Protein AF-A0A835DKM2-F1 (afdb_monomer_lite)

Sequence (353 aa):
MERLLRKTSRGVVAQLHSIIPVSESPPSPDLQTVLADFKAVFEEPSGLPPPRTHDHRIPFVEGSLPTNVRTDHRSLKYLLEQRISTVTQQKWLSKLLGYDYEIIFRKGADNVAADALSRQFEESGTAMAISFPYTTWVDDATRRWVLDPDLCSIVDKLKENPHSVPHFTWERDILRYKGRLFSGKTVGIVGLGRIGSAIAKRAEAFGCPISYYSRSEKLDSKYKYYSNIIDLAANCHILVVACSLTEETRHIINREVINVLGPKGVVINIGRGQHIDEPELVSALVEGRLGGAGLDVFEHEPEVPEQLFGLDNVVLVPHVGSSTLEARKVMGDLVIGNLEAHFLNKPLLTPVV

InterPro domains:
  IPR006140 D-isomer specific 2-hydroxyacid dehydrogenase, NAD-binding domain [PF02826] (160-321)
  IPR029752 D-isomer specific 2-hydroxyacid dehydrogenase, NAD-binding domain conserved site 1 [PS00065] (187-214)
  IPR036291 NAD(P)-binding domain superfamily [SSF51735] (168-322)
  IPR050223 D-isomer specific 2-hydroxyacid dehydrogenase [PTHR10996] (178-348)

Secondary structure (DSSP, 8-state):
-TTTTTS------------S----PPPPHHHHHHHHHTHHHHSPP-SPPPP-------PPPTT---------HHHHTTTTTS---SHHHHHHHHHHTTS---------TT-HHHHHHS-----------------HHHHHHHHHHHT-HHHHHHHHHHHH-TTSSTTEEEETTEEEETTB--TT--EEEE--SHHHHHHHHHHHTTT--EEEE-SS--TT--SEEESSHHHHHHT-SEEEE-SPP-GGGTT-B-HHHHHHH-TT-EEEE-S-GGGB-HHHHHHHHHTTSS--EEES--TTTT---GGGTT-TTEEE--S-TT-SHHHHHHHHHHHHHHHHHHHTTPPPSS---

pLDDT: mean 72.17, std 22.93, range [26.91, 98.88]

Foldseek 3Di:
DVVVVVDPDDDDDDDDDDPDPDPPPDDDPVVVVVCVVCVVVVPDDPDDDDDDDDDDDDDDDPPDDPDPPPDDPVCVVCVVPDDDPDPVSVVVSVVVVPDDDDDDDDDDPVRVVVVVVPDDDPDDDDPPDPPDDDPVVVVVVVVCVVVVVVVVVVQVLCVVPQCRDPQWGADPNDIDGVNDDLQQFAEEEEDCDPVNVVVVVVSVVSVHQYEYEDCDDDPPDPHHYDPALLVSLLRGQEYEYDDEDDPVQFQSVELSSLLSNFLRHEYEYLYEQRSHPQVSVLVCQVVSRHNAYEDCYHNDPPDDPPSQVPGPRYHYHPNCPQVDPVSVVVVVVLVVQQVVCVVVVHDGPDDDD

Organism: Tetracentron sinense (NCBI:txid13715)

Structure (mmCIF, N/CA/C/O backbone):
data_AF-A0A835DKM2-F1
#
_entry.id   AF-A0A835DKM2-F1
#
loop_
_atom_site.group_PDB
_atom_site.id
_atom_site.type_symbol
_atom_site.label_atom_id
_atom_site.label_alt_id
_atom_site.label_comp_id
_atom_site.label_asym_id
_atom_site.label_entity_id
_atom_site.label_seq_id
_atom_site.pdbx_PDB_ins_code
_atom_site.Cartn_x
_atom_site.Cartn_y
_atom_site.Cartn_z
_atom_site.occupancy
_atom_site.B_iso_or_equiv
_atom_site.auth_seq_id
_atom_site.auth_comp_id
_atom_site.auth_asym_id
_atom_site.auth_atom_id
_atom_site.pdbx_PDB_model_num
ATOM 1 N N . MET A 1 1 ? 4.526 -22.555 -27.272 1.00 36.47 1 MET A N 1
ATOM 2 C CA . MET A 1 1 ? 5.629 -22.246 -26.335 1.00 36.47 1 MET A CA 1
ATOM 3 C C . MET A 1 1 ? 6.697 -23.348 -26.310 1.00 36.47 1 MET A C 1
ATOM 5 O O . MET A 1 1 ? 7.857 -23.048 -26.553 1.00 36.47 1 MET A O 1
ATOM 9 N N . GLU A 1 2 ? 6.328 -24.628 -26.168 1.00 32.09 2 GLU A N 1
ATOM 10 C CA . GLU A 1 2 ? 7.278 -25.767 -26.165 1.00 32.09 2 GLU A CA 1
ATOM 11 C C . GLU A 1 2 ? 8.128 -25.931 -27.442 1.00 32.09 2 GLU A C 1
ATOM 13 O O . GLU A 1 2 ? 9.243 -26.447 -27.394 1.00 32.09 2 GLU A O 1
ATOM 18 N N . ARG A 1 3 ? 7.643 -25.451 -28.595 1.00 31.45 3 ARG A N 1
ATOM 19 C CA . ARG A 1 3 ? 8.386 -25.472 -29.870 1.00 31.45 3 ARG A CA 1
ATOM 20 C C . ARG A 1 3 ? 9.546 -24.463 -29.932 1.00 31.45 3 ARG A C 1
ATOM 22 O O . ARG A 1 3 ? 10.493 -24.699 -30.676 1.00 31.45 3 ARG A O 1
ATOM 29 N N . LEU A 1 4 ? 9.485 -23.373 -29.158 1.00 38.38 4 LEU A N 1
ATOM 30 C CA . LEU A 1 4 ? 10.513 -22.318 -29.107 1.00 38.38 4 LEU A CA 1
ATOM 31 C C . LEU A 1 4 ? 11.679 -22.684 -28.174 1.00 38.38 4 LEU A C 1
ATOM 33 O O . LEU A 1 4 ? 12.807 -22.291 -28.437 1.00 38.38 4 LEU A O 1
ATOM 37 N N . LEU A 1 5 ? 11.435 -23.505 -27.148 1.00 43.00 5 LEU A N 1
ATOM 38 C CA . LEU A 1 5 ? 12.450 -23.928 -26.171 1.00 43.00 5 LEU A CA 1
ATOM 39 C C . LEU A 1 5 ? 13.472 -24.941 -26.726 1.00 43.00 5 LEU A C 1
ATOM 41 O O . LEU A 1 5 ? 14.505 -25.170 -26.107 1.00 43.00 5 LEU A O 1
ATOM 45 N N . ARG A 1 6 ? 13.210 -25.552 -27.892 1.00 41.25 6 ARG A N 1
ATOM 46 C CA . ARG A 1 6 ? 14.081 -26.584 -28.495 1.00 41.25 6 ARG A CA 1
ATOM 47 C C . ARG A 1 6 ? 15.151 -26.044 -29.445 1.00 41.25 6 ARG A C 1
ATOM 49 O O . ARG A 1 6 ? 15.993 -26.815 -29.895 1.00 41.25 6 ARG A O 1
ATOM 56 N N . LYS A 1 7 ? 15.125 -24.754 -29.782 1.00 36.34 7 LYS A N 1
ATOM 57 C CA . LYS A 1 7 ? 16.145 -24.121 -30.626 1.00 36.34 7 LYS A CA 1
ATOM 58 C C . LYS A 1 7 ? 16.850 -23.057 -29.798 1.00 36.34 7 LYS A C 1
ATOM 60 O O . LYS A 1 7 ? 16.194 -22.229 -29.183 1.00 36.34 7 LYS A O 1
ATOM 65 N N . THR A 1 8 ? 18.176 -23.091 -29.775 1.00 39.03 8 THR A N 1
ATOM 66 C CA . THR A 1 8 ? 19.077 -22.118 -29.135 1.00 39.03 8 THR A CA 1
ATOM 67 C C . THR A 1 8 ? 18.991 -20.742 -29.811 1.00 39.03 8 THR A C 1
ATOM 69 O O . THR A 1 8 ? 19.949 -20.234 -30.385 1.00 39.03 8 THR A O 1
ATOM 72 N N . SER A 1 9 ? 17.813 -20.127 -29.779 1.00 39.38 9 SER A N 1
ATOM 73 C CA . SER A 1 9 ? 17.513 -18.835 -30.383 1.00 39.38 9 SER A CA 1
ATOM 74 C C . SER A 1 9 ? 16.921 -17.928 -29.310 1.00 39.38 9 SER A C 1
ATOM 76 O O . SER A 1 9 ? 15.948 -18.286 -28.651 1.00 39.38 9 SER A O 1
ATOM 78 N N . ARG A 1 10 ? 17.517 -16.746 -29.122 1.00 38.16 10 ARG A N 1
ATOM 79 C CA . ARG A 1 10 ? 16.946 -15.692 -28.276 1.00 38.16 10 ARG A CA 1
ATOM 80 C C . ARG A 1 10 ? 15.709 -15.139 -28.983 1.00 38.16 10 ARG A C 1
ATOM 82 O O . ARG A 1 10 ? 15.834 -14.570 -30.062 1.00 38.16 10 ARG A O 1
ATOM 89 N N . GLY A 1 11 ? 14.537 -15.332 -28.390 1.00 36.97 11 GLY A N 1
ATOM 90 C CA . GLY A 1 11 ? 13.277 -14.748 -28.841 1.00 36.97 11 GLY A CA 1
ATOM 91 C C . GLY A 1 11 ? 12.643 -13.948 -27.710 1.00 36.97 11 GLY A C 1
ATOM 92 O O . GLY A 1 11 ? 12.696 -14.367 -26.555 1.00 36.97 11 GLY A O 1
ATOM 93 N N . VAL A 1 12 ? 12.057 -12.800 -28.043 1.00 36.91 12 VAL A N 1
ATOM 94 C CA . VAL A 1 12 ? 11.247 -12.008 -27.114 1.00 36.91 12 VAL A CA 1
ATOM 95 C C . VAL A 1 12 ? 9.793 -12.414 -27.318 1.00 36.91 12 VAL A C 1
ATOM 97 O O . VAL A 1 12 ? 9.262 -12.295 -28.420 1.00 36.91 12 VAL A O 1
ATOM 100 N N . VAL A 1 13 ? 9.163 -12.930 -26.265 1.00 32.03 13 VAL A N 1
ATOM 101 C CA . VAL A 1 13 ? 7.730 -13.238 -26.244 1.00 32.03 13 VAL A CA 1
ATOM 102 C C . VAL A 1 13 ? 7.042 -12.127 -25.464 1.00 32.03 13 VAL A C 1
ATOM 104 O O . VAL A 1 13 ? 7.308 -11.953 -24.278 1.00 32.03 13 VAL A O 1
ATOM 107 N N . ALA A 1 14 ? 6.171 -11.376 -26.129 1.00 32.44 14 ALA A N 1
ATOM 108 C CA . ALA A 1 14 ? 5.274 -10.427 -25.486 1.00 32.44 14 ALA A CA 1
ATOM 109 C C . ALA A 1 14 ? 3.865 -11.028 -25.488 1.00 32.44 14 ALA A C 1
ATOM 111 O O . ALA A 1 14 ? 3.312 -11.304 -26.551 1.00 32.44 14 ALA A O 1
ATOM 112 N N . GLN A 1 15 ? 3.298 -11.262 -24.305 1.00 29.16 15 GLN A N 1
ATOM 113 C CA . GLN A 1 15 ? 1.927 -11.742 -24.159 1.00 29.16 15 GLN A CA 1
ATOM 114 C C . GLN A 1 15 ? 1.062 -10.589 -23.647 1.00 29.16 15 GLN A C 1
ATOM 116 O O . GLN A 1 15 ? 1.111 -10.222 -22.474 1.00 29.16 15 GLN A O 1
ATOM 121 N N . LEU A 1 16 ? 0.308 -9.979 -24.558 1.00 31.69 16 LEU A N 1
ATOM 122 C CA . LEU A 1 16 ? -0.619 -8.894 -24.256 1.00 31.69 16 LEU A CA 1
ATOM 123 C C . LEU A 1 16 ? -1.937 -9.492 -23.762 1.00 31.69 16 LEU A C 1
ATOM 125 O O . LEU A 1 16 ? -2.617 -10.188 -24.511 1.00 31.69 16 LEU A O 1
ATOM 129 N N . HIS A 1 17 ? -2.302 -9.202 -22.515 1.00 26.91 17 HIS A N 1
ATOM 130 C CA . HIS A 1 17 ? -3.641 -9.471 -22.002 1.00 26.91 17 HIS A CA 1
ATOM 131 C C . HIS A 1 17 ? -4.361 -8.138 -21.816 1.00 26.91 17 HIS A C 1
ATOM 133 O O . HIS A 1 17 ? -3.901 -7.268 -21.076 1.00 26.91 17 HIS A O 1
ATOM 139 N N . SER A 1 18 ? -5.487 -7.991 -22.505 1.00 31.95 18 SER A N 1
ATOM 140 C CA . SER A 1 18 ? -6.451 -6.915 -22.304 1.00 31.95 18 SER A CA 1
ATOM 141 C C . SER A 1 18 ? -7.725 -7.543 -21.753 1.00 31.95 18 SER A C 1
ATOM 143 O O . SER A 1 18 ? -8.298 -8.421 -22.394 1.00 31.95 18 SER A O 1
ATOM 145 N N . ILE A 1 19 ? -8.157 -7.110 -20.569 1.00 32.09 19 ILE A N 1
ATOM 146 C CA . ILE A 1 19 ? -9.478 -7.433 -20.017 1.00 32.09 19 ILE A CA 1
ATOM 147 C C . ILE A 1 19 ? -10.381 -6.229 -20.293 1.00 32.09 19 ILE A C 1
ATOM 149 O O . ILE A 1 19 ? -10.723 -5.484 -19.384 1.00 32.09 19 ILE A O 1
ATOM 153 N N . ILE A 1 20 ? -10.695 -5.971 -21.563 1.00 37.34 20 ILE A N 1
ATOM 154 C CA . ILE A 1 20 ? -11.726 -5.003 -21.965 1.00 37.34 20 ILE A CA 1
ATOM 155 C C . ILE A 1 20 ? -12.413 -5.555 -23.226 1.00 37.34 20 ILE A C 1
ATOM 157 O O . ILE A 1 20 ? -11.712 -6.077 -24.100 1.00 37.34 20 ILE A O 1
ATOM 161 N N . PRO A 1 21 ? -13.753 -5.453 -23.352 1.00 36.00 21 PRO A N 1
ATOM 162 C CA . PRO A 1 21 ? -14.442 -5.737 -24.604 1.00 36.00 21 PRO A CA 1
ATOM 163 C C . PRO A 1 21 ? -13.839 -4.873 -25.704 1.00 36.00 21 PRO A C 1
ATOM 165 O O . PRO A 1 21 ? -13.618 -3.678 -25.508 1.00 36.00 21 PRO A O 1
ATOM 168 N N . VAL A 1 22 ? -13.557 -5.479 -26.851 1.00 35.72 22 VAL A N 1
ATOM 169 C CA . VAL A 1 22 ? -13.001 -4.782 -28.006 1.00 35.72 22 VAL A CA 1
ATOM 170 C C . VAL A 1 22 ? -13.994 -3.699 -28.433 1.00 35.72 22 VAL A C 1
ATOM 172 O O . VAL A 1 22 ? -14.975 -3.960 -29.119 1.00 35.72 22 VAL A O 1
ATOM 175 N N . SER A 1 23 ? -13.751 -2.460 -28.010 1.00 42.56 23 SER A N 1
ATOM 176 C CA . SER A 1 23 ? -14.164 -1.301 -28.786 1.00 42.56 23 SER A CA 1
ATOM 177 C C . SER A 1 23 ? -13.325 -1.375 -30.053 1.00 42.56 23 SER A C 1
ATOM 179 O O . SER A 1 23 ? -12.157 -0.986 -30.038 1.00 42.56 23 SER A O 1
ATOM 181 N N . GLU A 1 24 ? -13.890 -1.951 -31.114 1.00 45.09 24 GLU A N 1
ATOM 182 C CA . GLU A 1 24 ? -13.299 -2.002 -32.450 1.00 45.09 24 GLU A CA 1
ATOM 183 C C . GLU A 1 24 ? -13.224 -0.582 -33.022 1.00 45.09 24 GLU A C 1
ATOM 185 O O . GLU A 1 24 ? -13.951 -0.197 -33.932 1.00 45.09 24 GLU A O 1
ATOM 190 N N . SER A 1 25 ? -12.341 0.245 -32.473 1.00 50.09 25 SER A N 1
ATOM 191 C CA . SER A 1 25 ? -11.797 1.349 -33.244 1.00 50.09 25 SER A CA 1
ATOM 192 C C . SER A 1 25 ? -10.818 0.722 -34.234 1.00 50.09 25 SER A C 1
ATOM 194 O O . SER A 1 25 ? -9.857 0.082 -33.788 1.00 50.09 25 SER A O 1
ATOM 196 N N . PRO A 1 26 ? -11.057 0.847 -35.550 1.00 52.88 26 PRO A N 1
ATOM 197 C CA . PRO A 1 26 ? -10.141 0.321 -36.542 1.00 52.88 26 PRO A CA 1
ATOM 198 C C . PRO A 1 26 ? -8.736 0.895 -36.312 1.00 52.88 26 PRO A C 1
ATOM 200 O O . PRO A 1 26 ? -8.609 2.041 -35.865 1.00 52.88 26 PRO A O 1
ATOM 203 N N . PRO A 1 27 ? -7.676 0.119 -36.608 1.00 56.78 27 PRO A N 1
ATOM 204 C CA . PRO A 1 27 ? -6.316 0.638 -36.586 1.00 56.78 27 PRO A CA 1
ATOM 205 C C . PRO A 1 27 ? -6.227 1.908 -37.440 1.00 56.78 27 PRO A C 1
ATOM 207 O O . PRO A 1 27 ? -7.000 2.071 -38.388 1.00 56.78 27 PRO A O 1
ATOM 210 N N . SER A 1 28 ? -5.314 2.818 -37.086 1.00 57.22 28 SER A N 1
ATOM 211 C CA . SER A 1 28 ? -5.164 4.088 -37.803 1.00 57.22 28 SER A CA 1
ATOM 212 C C . SER A 1 28 ? -5.036 3.851 -39.319 1.00 57.22 28 SER A C 1
ATOM 214 O O . SER A 1 28 ? -4.510 2.810 -39.723 1.00 57.22 28 SER A O 1
ATOM 216 N N . PRO A 1 29 ? -5.487 4.788 -40.175 1.00 59.22 29 PRO A N 1
ATOM 217 C CA . PRO A 1 29 ? -5.421 4.627 -41.632 1.00 59.22 29 PRO A CA 1
ATOM 218 C C . PRO A 1 29 ? -4.016 4.262 -42.140 1.00 59.22 29 PRO A C 1
ATOM 220 O O . PRO A 1 29 ? -3.873 3.459 -43.061 1.00 59.22 29 PRO A O 1
ATOM 223 N N . ASP A 1 30 ? -2.978 4.774 -41.477 1.00 54.22 30 ASP A N 1
ATOM 224 C CA . ASP A 1 30 ? -1.578 4.468 -41.781 1.00 54.22 30 ASP A CA 1
ATOM 225 C C . ASP A 1 30 ? -1.228 3.008 -41.456 1.00 54.22 30 ASP A C 1
ATOM 227 O O . ASP A 1 30 ? -0.581 2.327 -42.250 1.00 54.22 30 ASP A O 1
ATOM 231 N N . LEU A 1 31 ? -1.716 2.485 -40.325 1.00 49.09 31 LEU A N 1
ATOM 232 C CA . LEU A 1 31 ? -1.508 1.091 -39.939 1.00 49.09 31 LEU A CA 1
ATOM 233 C C . LEU A 1 31 ? -2.343 0.136 -40.806 1.00 49.09 31 LEU A C 1
ATOM 235 O O . LEU A 1 31 ? -1.866 -0.942 -41.143 1.00 49.09 31 LEU A O 1
ATOM 239 N N . GLN A 1 32 ? -3.547 0.531 -41.234 1.00 61.47 32 GLN A N 1
ATOM 240 C CA . GLN A 1 32 ? -4.324 -0.242 -42.211 1.00 61.47 32 GLN A CA 1
ATOM 241 C C . GLN A 1 32 ? -3.637 -0.322 -43.571 1.00 61.47 32 GLN A C 1
ATOM 243 O O . GLN A 1 32 ? -3.627 -1.390 -44.178 1.00 61.47 32 GLN A O 1
ATOM 248 N N . THR A 1 33 ? -3.034 0.777 -44.023 1.00 68.44 33 THR A N 1
ATOM 249 C CA . THR A 1 33 ? -2.289 0.818 -45.287 1.00 68.44 33 THR A CA 1
ATOM 250 C C . THR A 1 33 ? -1.083 -0.117 -45.220 1.00 68.44 33 THR A C 1
ATOM 252 O O . THR A 1 33 ? -0.912 -0.962 -46.090 1.00 68.44 33 THR A O 1
ATOM 255 N N . VAL A 1 34 ? -0.322 -0.084 -44.121 1.00 58.91 34 VAL A N 1
ATOM 256 C CA . VAL A 1 34 ? 0.810 -1.002 -43.905 1.00 58.91 34 VAL A CA 1
ATOM 257 C C . VAL A 1 34 ? 0.353 -2.466 -43.805 1.00 58.91 34 VAL A C 1
ATOM 259 O O . VAL A 1 34 ? 0.977 -3.349 -44.389 1.00 58.91 34 VAL A O 1
ATOM 262 N N . LEU A 1 35 ? -0.749 -2.760 -43.111 1.00 61.94 35 LEU A N 1
ATOM 263 C CA . LEU A 1 35 ? -1.277 -4.128 -43.018 1.00 61.94 35 LEU A CA 1
ATOM 264 C C . LEU A 1 35 ? -1.801 -4.650 -44.367 1.00 61.94 35 LEU A C 1
ATOM 266 O O . LEU A 1 35 ? -1.683 -5.844 -44.641 1.00 61.94 35 LEU A O 1
ATOM 270 N N . ALA A 1 36 ? -2.346 -3.774 -45.214 1.00 73.50 36 ALA A N 1
ATOM 271 C CA . ALA A 1 36 ? -2.781 -4.114 -46.566 1.00 73.50 36 ALA A CA 1
ATOM 272 C C . ALA A 1 36 ? -1.592 -4.316 -47.520 1.00 73.50 36 ALA A C 1
ATOM 274 O O . ALA A 1 36 ? -1.546 -5.317 -48.237 1.00 73.50 36 ALA A O 1
ATOM 275 N N . ASP A 1 37 ? -0.603 -3.423 -47.481 1.00 68.50 37 ASP A N 1
ATOM 276 C CA . ASP A 1 37 ? 0.578 -3.463 -48.351 1.00 68.50 37 ASP A CA 1
ATOM 277 C C . ASP A 1 37 ? 1.480 -4.670 -48.055 1.00 68.50 37 ASP A C 1
ATOM 279 O O . ASP A 1 37 ? 2.121 -5.218 -48.953 1.00 68.50 37 ASP A O 1
ATOM 283 N N . PHE A 1 38 ? 1.490 -5.135 -46.802 1.00 56.94 38 PHE A N 1
ATOM 284 C CA . PHE A 1 38 ? 2.255 -6.301 -46.360 1.00 56.94 38 PHE A CA 1
ATOM 285 C C . PHE A 1 38 ? 1.370 -7.500 -46.007 1.00 56.94 38 PHE A C 1
ATOM 287 O O . PHE A 1 38 ? 1.811 -8.397 -45.292 1.00 56.94 38 PHE A O 1
ATOM 294 N N . LYS A 1 39 ? 0.141 -7.569 -46.538 1.00 66.88 39 LYS A N 1
ATOM 295 C CA . LYS A 1 39 ? -0.823 -8.643 -46.239 1.00 66.88 39 LYS A CA 1
ATOM 296 C C . LYS A 1 39 ? -0.219 -10.043 -46.396 1.00 66.88 39 LYS A C 1
ATOM 298 O O . LYS A 1 39 ? -0.378 -10.879 -45.516 1.00 66.88 39 LYS A O 1
ATOM 303 N N . ALA A 1 40 ? 0.575 -10.261 -47.446 1.00 54.31 40 ALA A N 1
ATOM 304 C CA . ALA A 1 40 ? 1.255 -11.532 -47.718 1.00 54.31 40 ALA A CA 1
ATOM 305 C C . ALA A 1 40 ? 2.320 -11.935 -46.670 1.00 54.31 40 ALA A C 1
ATOM 307 O O . ALA A 1 40 ? 2.722 -13.092 -46.621 1.00 54.31 40 ALA A O 1
ATOM 308 N N . VAL A 1 41 ? 2.803 -10.995 -45.848 1.00 52.38 41 VAL A N 1
ATOM 309 C CA . VAL A 1 41 ? 3.737 -11.252 -44.732 1.00 52.38 41 VAL A CA 1
ATOM 310 C C . VAL A 1 41 ? 2.994 -11.778 -43.502 1.00 52.38 41 VAL A C 1
ATOM 312 O O . VAL A 1 41 ? 3.562 -12.529 -42.711 1.00 52.38 41 VAL A O 1
ATOM 315 N N . PHE A 1 42 ? 1.734 -11.368 -43.342 1.00 52.31 42 PHE A N 1
ATOM 316 C CA . PHE A 1 42 ? 0.879 -11.721 -42.209 1.00 52.31 42 PHE A CA 1
ATOM 317 C C . PHE A 1 42 ? -0.094 -12.866 -42.526 1.00 52.31 42 PHE A C 1
ATOM 319 O O . PHE A 1 42 ? -0.667 -13.449 -41.609 1.00 52.31 42 PHE A O 1
ATOM 326 N N . GLU A 1 43 ? -0.278 -13.197 -43.806 1.00 61.50 43 GLU A N 1
ATOM 327 C CA . GLU A 1 43 ? -0.923 -14.433 -44.245 1.00 61.50 43 GLU A CA 1
ATOM 328 C C . GLU A 1 43 ? -0.055 -15.645 -43.879 1.00 61.50 43 GLU A C 1
ATOM 330 O O . GLU A 1 43 ? 1.176 -15.590 -43.933 1.00 61.50 43 GLU A O 1
ATOM 335 N N . GLU A 1 44 ? -0.688 -16.757 -43.493 1.00 44.94 44 GLU A N 1
ATOM 336 C CA . GLU A 1 44 ? 0.050 -17.985 -43.197 1.00 44.94 44 GLU A CA 1
ATOM 337 C C . GLU A 1 44 ? 0.812 -18.458 -44.450 1.00 44.94 44 GLU A C 1
ATOM 339 O O . GLU A 1 44 ? 0.191 -18.731 -45.483 1.00 44.94 44 GLU A O 1
ATOM 344 N N . PRO A 1 45 ? 2.153 -18.573 -44.393 1.00 55.53 45 PRO A N 1
ATOM 345 C CA . PRO A 1 45 ? 2.943 -18.928 -45.561 1.00 55.53 45 PRO A CA 1
ATOM 346 C C . PRO A 1 45 ? 2.655 -20.373 -45.975 1.00 55.53 45 PRO A C 1
ATOM 348 O O . PRO A 1 45 ? 2.970 -21.321 -45.255 1.00 55.53 45 PRO A O 1
ATOM 351 N N . SER A 1 46 ? 2.099 -20.552 -47.173 1.00 59.69 46 SER A N 1
ATOM 352 C CA . SER A 1 46 ? 1.729 -21.863 -47.717 1.00 59.69 46 SER A CA 1
ATOM 353 C C . SER A 1 46 ? 2.856 -22.559 -48.504 1.00 59.69 46 SER A C 1
ATOM 355 O O . SER A 1 46 ? 2.612 -23.588 -49.133 1.00 59.69 46 SER A O 1
ATOM 357 N N . GLY A 1 47 ? 4.091 -22.030 -48.497 1.00 58.94 47 GLY A N 1
ATOM 358 C CA . GLY A 1 47 ? 5.223 -22.590 -49.251 1.00 58.94 47 GLY A CA 1
ATOM 359 C C . GLY A 1 47 ? 6.592 -21.960 -48.949 1.00 58.94 47 GLY A C 1
ATOM 360 O O . GLY A 1 47 ? 6.703 -21.016 -48.170 1.00 58.94 47 GLY A O 1
ATOM 361 N N . LEU A 1 48 ? 7.656 -22.506 -49.556 1.00 37.91 48 LEU A N 1
ATOM 362 C CA . LEU A 1 48 ? 9.043 -22.038 -49.383 1.00 37.91 48 LEU A CA 1
ATOM 363 C C . LEU A 1 48 ? 9.377 -20.827 -50.289 1.00 37.91 48 LEU A C 1
ATOM 365 O O . LEU A 1 48 ? 8.848 -20.742 -51.398 1.00 37.91 48 LEU A O 1
ATOM 369 N N . PRO A 1 49 ? 10.277 -19.912 -49.861 1.00 45.22 49 PRO A N 1
ATOM 370 C CA . PRO A 1 49 ? 10.631 -18.711 -50.623 1.00 45.22 49 PRO A CA 1
ATOM 371 C C . PRO A 1 49 ? 11.433 -19.026 -51.904 1.00 45.22 49 PRO A C 1
ATOM 373 O O . PRO A 1 49 ? 12.283 -19.922 -51.887 1.00 45.22 49 PRO A O 1
ATOM 376 N N . PRO A 1 50 ? 11.217 -18.288 -53.014 1.00 48.19 50 PRO A N 1
ATOM 377 C CA . PRO A 1 50 ? 11.851 -18.596 -54.293 1.00 48.19 50 PRO A CA 1
ATOM 378 C C . PRO A 1 50 ? 13.299 -18.069 -54.392 1.00 48.19 50 PRO A C 1
ATOM 380 O O . PRO A 1 50 ? 13.584 -16.951 -53.948 1.00 48.19 50 PRO A O 1
ATOM 383 N N . PRO A 1 51 ? 14.222 -18.823 -55.022 1.00 40.41 51 PRO A N 1
ATOM 384 C CA . PRO A 1 51 ? 15.594 -18.378 -55.259 1.00 40.41 51 PRO A CA 1
ATOM 385 C C . PRO A 1 51 ? 15.692 -17.418 -56.460 1.00 40.41 51 PRO A C 1
ATOM 387 O O . PRO A 1 51 ? 14.937 -17.536 -57.425 1.00 40.41 51 PRO A O 1
ATOM 390 N N . ARG A 1 52 ? 16.650 -16.477 -56.425 1.00 53.88 52 ARG A N 1
ATOM 391 C CA . ARG A 1 52 ? 16.916 -15.499 -57.505 1.00 53.88 52 ARG A CA 1
ATOM 392 C C . ARG A 1 52 ? 18.281 -15.740 -58.152 1.00 53.88 52 ARG A C 1
ATOM 394 O O . ARG A 1 52 ? 19.199 -16.192 -57.475 1.00 53.88 52 ARG A O 1
ATOM 401 N N . THR A 1 53 ? 18.410 -15.424 -59.445 1.00 38.81 53 THR A N 1
ATOM 402 C CA . THR A 1 53 ? 19.552 -15.860 -60.271 1.00 38.81 53 THR A CA 1
ATOM 403 C C . THR A 1 53 ? 20.482 -14.770 -60.828 1.00 38.81 53 THR A C 1
ATOM 405 O O . THR A 1 53 ? 21.578 -15.146 -61.220 1.00 38.81 53 THR A O 1
ATOM 408 N N . HIS A 1 54 ? 20.159 -13.463 -60.854 1.00 41.69 54 HIS A N 1
ATOM 409 C CA . HIS A 1 54 ? 21.084 -12.421 -61.374 1.00 41.69 54 HIS A CA 1
ATOM 410 C C . HIS A 1 54 ? 20.845 -11.013 -60.788 1.00 41.69 54 HIS A C 1
ATOM 412 O O . HIS A 1 54 ? 19.709 -10.682 -60.450 1.00 41.69 54 HIS A O 1
ATOM 418 N N . ASP A 1 55 ? 21.894 -10.175 -60.785 1.00 43.81 55 ASP A N 1
ATOM 419 C CA . ASP A 1 55 ? 21.865 -8.732 -60.463 1.00 43.81 55 ASP A CA 1
ATOM 420 C C . ASP A 1 55 ? 21.857 -7.852 -61.732 1.00 43.81 55 ASP A C 1
ATOM 422 O O . ASP A 1 55 ? 22.475 -8.193 -62.743 1.00 43.81 55 ASP A O 1
ATOM 426 N N . HIS A 1 56 ? 21.188 -6.693 -61.689 1.00 35.72 56 HIS A N 1
ATOM 427 C CA . HIS A 1 56 ? 20.979 -5.813 -62.854 1.00 35.72 56 HIS A CA 1
ATOM 428 C C . HIS A 1 56 ? 21.871 -4.553 -62.841 1.00 35.72 56 HIS A C 1
ATOM 430 O O . HIS A 1 56 ? 22.140 -3.978 -61.787 1.00 35.72 56 HIS A O 1
ATOM 436 N N . ARG A 1 57 ? 22.249 -4.056 -64.033 1.00 34.81 57 ARG A N 1
ATOM 437 C CA . ARG A 1 57 ? 22.800 -2.702 -64.275 1.00 34.81 57 ARG A CA 1
ATOM 438 C C . ARG A 1 57 ? 22.158 -2.072 -65.518 1.00 34.81 57 ARG A C 1
ATOM 440 O O . ARG A 1 57 ? 21.863 -2.787 -66.469 1.00 34.81 57 ARG A O 1
ATOM 447 N N . ILE A 1 58 ? 21.987 -0.746 -65.520 1.00 38.47 58 ILE A N 1
ATOM 448 C CA . ILE A 1 58 ? 21.326 0.022 -66.595 1.00 38.47 58 ILE A CA 1
ATOM 449 C C . ILE A 1 58 ? 22.319 1.037 -67.201 1.00 38.47 58 ILE A C 1
ATOM 451 O O . ILE A 1 58 ? 22.890 1.821 -66.440 1.00 38.47 58 ILE A O 1
ATOM 455 N N . PRO A 1 59 ? 22.538 1.059 -68.531 1.00 42.78 59 PRO A N 1
ATOM 456 C CA . PRO A 1 59 ? 23.319 2.096 -69.207 1.00 42.78 59 PRO A CA 1
ATOM 457 C C . PRO A 1 59 ? 22.423 3.252 -69.694 1.00 42.78 59 PRO A C 1
ATOM 459 O O . PRO A 1 59 ? 21.268 3.037 -70.056 1.00 42.78 59 PRO A O 1
ATOM 462 N N . PHE A 1 60 ? 22.953 4.479 -69.727 1.00 39.50 60 PHE A N 1
ATOM 463 C CA . PHE A 1 60 ? 22.216 5.680 -70.157 1.00 39.50 60 PHE A CA 1
ATOM 464 C C . PHE A 1 60 ? 22.467 6.042 -71.631 1.00 39.50 60 PHE A C 1
ATOM 466 O O . PHE A 1 60 ? 23.548 5.786 -72.158 1.00 39.50 60 PHE A O 1
ATOM 473 N N . VAL A 1 61 ? 21.467 6.665 -72.272 1.00 41.19 61 VAL A N 1
ATOM 474 C CA . VAL A 1 61 ? 21.468 7.060 -73.697 1.00 41.19 61 VAL A CA 1
ATOM 475 C C . VAL A 1 61 ? 21.815 8.545 -73.866 1.00 41.19 61 VAL A C 1
ATOM 477 O O . VAL A 1 61 ? 21.472 9.386 -73.031 1.00 41.19 61 VAL A O 1
ATOM 480 N N . GLU A 1 62 ? 22.505 8.871 -74.955 1.00 39.31 62 GLU A N 1
ATOM 481 C CA . GLU A 1 62 ? 23.007 10.210 -75.266 1.00 39.31 62 GLU A CA 1
ATOM 482 C C . GLU A 1 62 ? 21.863 11.206 -75.553 1.00 39.31 62 GLU A C 1
ATOM 484 O O . GLU A 1 62 ? 20.945 10.911 -76.314 1.00 39.31 62 GLU A O 1
ATOM 489 N N . GLY A 1 63 ? 21.894 12.371 -74.892 1.00 45.34 63 GLY A N 1
ATOM 490 C CA . GLY A 1 63 ? 20.818 13.380 -74.917 1.00 45.34 63 GLY A CA 1
ATOM 491 C C . GLY A 1 63 ? 19.882 13.375 -73.697 1.00 45.34 63 GLY A C 1
ATOM 492 O O . GLY A 1 63 ? 18.991 14.217 -73.605 1.00 45.34 63 GLY A O 1
ATOM 493 N N . SER A 1 64 ? 20.092 12.471 -72.735 1.00 44.19 64 SER A N 1
ATOM 494 C CA . SER A 1 64 ? 19.378 12.490 -71.450 1.00 44.19 64 SER A CA 1
ATOM 495 C C . SER A 1 64 ? 19.654 13.791 -70.678 1.00 44.19 64 SER A C 1
ATOM 497 O O . SER A 1 64 ? 20.814 14.170 -70.505 1.00 44.19 64 SER A O 1
ATOM 499 N N . LEU A 1 65 ? 18.598 14.451 -70.179 1.00 40.84 65 LEU A N 1
ATOM 500 C CA . LEU A 1 65 ? 18.699 15.580 -69.239 1.00 40.84 65 LEU A CA 1
ATOM 501 C C . LEU A 1 65 ? 19.587 15.203 -68.041 1.00 40.84 65 LEU A C 1
ATOM 503 O O . LEU A 1 65 ? 19.604 14.025 -67.671 1.00 40.84 65 LEU A O 1
ATOM 507 N N . PRO A 1 66 ? 20.305 16.163 -67.418 1.00 45.25 66 PRO A N 1
ATOM 508 C CA . PRO A 1 66 ? 21.239 15.857 -66.346 1.00 45.25 66 PRO A CA 1
ATOM 509 C C . PRO A 1 66 ? 20.496 15.127 -65.232 1.00 45.25 66 PRO A C 1
ATOM 511 O O . PRO A 1 66 ? 19.668 15.695 -64.518 1.00 45.25 66 PRO A O 1
ATOM 514 N N . THR A 1 67 ? 20.776 13.831 -65.117 1.00 40.53 67 THR A N 1
ATOM 515 C CA . THR A 1 67 ? 20.330 13.012 -64.000 1.00 40.53 67 THR A CA 1
ATOM 516 C C . THR A 1 67 ? 20.764 13.714 -62.733 1.00 40.53 67 THR A C 1
ATOM 518 O O . THR A 1 67 ? 21.931 14.080 -62.611 1.00 40.53 67 THR A O 1
ATOM 521 N N . ASN A 1 68 ? 19.821 13.901 -61.815 1.00 42.19 68 ASN A N 1
ATOM 522 C CA . ASN A 1 68 ? 20.057 14.436 -60.486 1.00 42.19 68 ASN A CA 1
ATOM 523 C C . ASN A 1 68 ? 21.245 13.676 -59.869 1.00 42.19 68 ASN A C 1
ATOM 525 O O . ASN A 1 68 ? 21.102 12.513 -59.482 1.00 42.19 68 ASN A O 1
ATOM 529 N N . VAL A 1 69 ? 22.441 14.277 -59.886 1.00 42.81 69 VAL A N 1
ATOM 530 C CA . VAL A 1 69 ? 23.662 13.596 -59.451 1.00 42.81 69 VAL A CA 1
ATOM 531 C C . VAL A 1 69 ? 23.616 13.574 -57.934 1.00 42.81 69 VAL A C 1
ATOM 533 O O . VAL A 1 69 ? 24.028 14.513 -57.258 1.00 42.81 69 VAL A O 1
ATOM 536 N N . ARG A 1 70 ? 23.067 12.487 -57.393 1.00 40.78 70 ARG A N 1
ATOM 537 C CA . ARG A 1 70 ? 23.128 12.175 -55.969 1.00 40.78 70 ARG A CA 1
ATOM 538 C C . ARG A 1 70 ? 24.547 11.727 -55.647 1.00 40.78 70 ARG A C 1
ATOM 540 O O . ARG A 1 70 ? 24.869 10.545 -55.681 1.00 40.78 70 ARG A O 1
ATOM 547 N N . THR A 1 71 ? 25.406 12.702 -55.408 1.00 43.22 71 THR A N 1
ATOM 548 C CA . THR A 1 71 ? 26.697 12.498 -54.751 1.00 43.22 71 THR A CA 1
ATOM 549 C C . THR A 1 71 ? 26.468 12.471 -53.240 1.00 43.22 71 THR A C 1
ATOM 551 O O . THR A 1 71 ? 25.530 13.093 -52.732 1.00 43.22 71 THR A O 1
ATOM 554 N N . ASP A 1 72 ? 27.263 11.681 -52.522 1.00 45.56 72 ASP A N 1
ATOM 555 C CA . ASP A 1 72 ? 27.111 11.560 -51.082 1.00 45.56 72 ASP A CA 1
ATOM 556 C C . ASP A 1 72 ? 27.483 12.875 -50.376 1.00 45.56 72 ASP A C 1
ATOM 558 O O . ASP A 1 72 ? 28.346 13.654 -50.791 1.00 45.56 72 ASP A O 1
ATOM 562 N N . HIS A 1 73 ? 26.812 13.127 -49.256 1.00 46.06 73 HIS A N 1
ATOM 563 C CA . HIS A 1 73 ? 26.973 14.345 -48.458 1.00 46.06 73 HIS A CA 1
ATOM 564 C C . HIS A 1 73 ? 28.424 14.549 -47.966 1.00 46.06 73 HIS A C 1
ATOM 566 O O . HIS A 1 73 ? 28.812 15.645 -47.556 1.00 46.06 73 HIS A O 1
ATOM 572 N N . ARG A 1 74 ? 29.236 13.483 -48.001 1.00 43.28 74 ARG A N 1
ATOM 573 C CA . ARG A 1 74 ? 30.637 13.462 -47.580 1.00 43.28 74 ARG A CA 1
ATOM 574 C C . ARG A 1 74 ? 31.585 13.976 -48.668 1.00 43.28 74 ARG A C 1
ATOM 576 O O . ARG A 1 74 ? 32.569 14.623 -48.320 1.00 43.28 74 ARG A O 1
ATOM 583 N N . SER A 1 75 ? 31.289 13.747 -49.949 1.00 48.50 75 SER A N 1
ATOM 584 C CA . SER A 1 75 ? 32.133 14.206 -51.062 1.00 48.50 75 SER A CA 1
ATOM 585 C C . SER A 1 75 ? 31.947 15.690 -51.379 1.00 48.50 75 SER A C 1
ATOM 587 O O . SER A 1 75 ? 32.915 16.371 -51.703 1.00 48.50 75 SER A O 1
ATOM 589 N N . LEU A 1 76 ? 30.727 16.218 -51.233 1.00 53.34 76 LEU A N 1
ATOM 590 C CA . LEU A 1 76 ? 30.428 17.629 -51.516 1.00 53.34 76 LEU A CA 1
ATOM 591 C C . LEU A 1 76 ? 30.889 18.589 -50.412 1.00 53.34 76 LEU A C 1
ATOM 593 O O . LEU A 1 76 ? 31.384 19.671 -50.718 1.00 53.34 76 LEU A O 1
ATOM 597 N N . LYS A 1 77 ? 30.783 18.188 -49.135 1.00 49.88 77 LYS A N 1
ATOM 598 C CA . LYS A 1 77 ? 31.148 19.037 -47.984 1.00 49.88 77 LYS A CA 1
ATOM 599 C C . LYS A 1 77 ? 32.620 19.474 -47.991 1.00 49.88 77 LYS A C 1
ATOM 601 O O . LYS A 1 77 ? 32.940 20.514 -47.433 1.00 49.88 77 LYS A O 1
ATOM 606 N N . TYR A 1 78 ? 33.491 18.698 -48.634 1.00 54.53 78 TYR A N 1
ATOM 607 C CA . TYR A 1 78 ? 34.933 18.949 -48.689 1.00 54.53 78 TYR A CA 1
ATOM 608 C C . TYR A 1 78 ? 35.448 19.091 -50.126 1.00 54.53 78 TYR A C 1
ATOM 610 O O . TYR A 1 78 ? 36.642 18.946 -50.358 1.00 54.53 78 TYR A O 1
ATOM 618 N N . LEU A 1 79 ? 34.571 19.355 -51.103 1.00 61.66 79 LEU A N 1
ATOM 619 C CA . LEU A 1 79 ? 34.905 19.330 -52.535 1.00 61.66 79 LEU A CA 1
ATOM 620 C C . LEU A 1 79 ? 36.109 20.223 -52.896 1.00 61.66 79 LEU A C 1
ATOM 622 O O . LEU A 1 79 ? 36.933 19.837 -53.720 1.00 61.66 79 LEU A O 1
ATOM 626 N N . LEU A 1 80 ? 36.228 21.389 -52.253 1.00 57.75 80 LEU A N 1
ATOM 627 C CA . LEU A 1 80 ? 37.322 22.347 -52.465 1.00 57.75 80 LEU A CA 1
ATOM 628 C C . LEU A 1 80 ? 38.602 22.000 -51.684 1.00 57.75 80 LEU A C 1
ATOM 630 O O . LEU A 1 80 ? 39.683 22.464 -52.031 1.00 57.75 80 LEU A O 1
ATOM 634 N N . GLU A 1 81 ? 38.482 21.178 -50.642 1.00 57.34 81 GLU A N 1
ATOM 635 C CA . GLU A 1 81 ? 39.561 20.825 -49.709 1.00 57.34 81 GLU A CA 1
ATOM 636 C C . GLU A 1 81 ? 40.099 19.403 -49.941 1.00 57.34 81 GLU A C 1
ATOM 638 O O . GLU A 1 81 ? 41.109 18.996 -49.360 1.00 57.34 81 GLU A O 1
ATOM 643 N N . GLN A 1 82 ? 39.439 18.621 -50.799 1.00 61.88 82 GLN A N 1
ATOM 644 C CA . GLN A 1 82 ? 39.866 17.272 -51.136 1.00 61.88 82 GLN A CA 1
ATOM 645 C C . GLN A 1 82 ? 41.205 17.292 -51.877 1.00 61.88 82 GLN A C 1
ATOM 647 O O . GLN A 1 82 ? 41.397 17.988 -52.875 1.00 61.88 82 GLN A O 1
ATOM 652 N N . ARG A 1 83 ? 42.136 16.441 -51.430 1.00 59.97 83 ARG A N 1
ATOM 653 C CA . ARG A 1 83 ? 43.366 16.165 -52.179 1.00 59.97 83 ARG A CA 1
ATOM 654 C C . ARG A 1 83 ? 43.018 15.492 -53.504 1.00 59.97 83 ARG A C 1
ATOM 656 O O . ARG A 1 83 ? 42.692 14.306 -53.549 1.00 59.97 83 ARG A O 1
ATOM 663 N N . ILE A 1 84 ? 43.143 16.254 -54.582 1.00 63.38 84 ILE A N 1
ATOM 664 C CA . ILE A 1 84 ? 42.985 15.762 -55.946 1.00 63.38 84 ILE A CA 1
ATOM 665 C C . ILE A 1 84 ? 44.171 14.853 -56.255 1.00 63.38 84 ILE A C 1
ATOM 667 O O . ILE A 1 84 ? 45.304 15.311 -56.375 1.00 63.38 84 ILE A O 1
ATOM 671 N N . SER A 1 85 ? 43.916 13.555 -56.356 1.00 61.44 85 SER A N 1
ATOM 672 C CA . SER A 1 85 ? 44.968 12.547 -56.546 1.00 61.44 85 SER A CA 1
ATOM 673 C C . SER A 1 85 ? 44.950 11.932 -57.941 1.00 61.44 85 SER A C 1
ATOM 675 O O . SER A 1 85 ? 45.863 11.197 -58.307 1.00 61.44 85 SER A O 1
ATOM 677 N N . THR A 1 86 ? 43.927 12.241 -58.742 1.00 67.25 86 THR A N 1
ATOM 678 C CA . THR A 1 86 ? 43.733 11.652 -60.069 1.00 67.25 86 THR A CA 1
ATOM 679 C C . THR A 1 86 ? 43.413 12.714 -61.117 1.00 67.25 86 THR A C 1
ATOM 681 O O . THR A 1 86 ? 42.706 13.689 -60.855 1.00 67.25 86 THR A O 1
ATOM 684 N N . VAL A 1 87 ? 43.884 12.487 -62.347 1.00 68.94 87 VAL A N 1
ATOM 685 C CA . VAL A 1 87 ? 43.650 13.378 -63.501 1.00 68.94 87 VAL A CA 1
ATOM 686 C C . VAL A 1 87 ? 42.152 13.570 -63.771 1.00 68.94 87 VAL A C 1
ATOM 688 O O . VAL A 1 87 ? 41.714 14.650 -64.166 1.00 68.94 87 VAL A O 1
ATOM 691 N N . THR A 1 88 ? 41.343 12.538 -63.522 1.00 61.03 88 THR A N 1
ATOM 692 C CA . THR A 1 88 ? 39.886 12.591 -63.682 1.00 61.03 88 THR A CA 1
ATOM 693 C C . THR A 1 88 ? 39.238 13.544 -62.676 1.00 61.03 88 THR A C 1
ATOM 695 O O . THR A 1 88 ? 38.452 14.394 -63.084 1.00 61.03 88 THR A O 1
ATOM 698 N N . GLN A 1 89 ? 39.600 13.478 -61.389 1.00 62.25 89 GLN A N 1
ATOM 699 C CA . GLN A 1 89 ? 39.097 14.417 -60.374 1.00 62.25 89 GLN A CA 1
ATOM 700 C C . GLN A 1 89 ? 39.487 15.864 -60.702 1.00 62.25 89 GLN A C 1
ATOM 702 O O . GLN A 1 89 ? 38.667 16.768 -60.576 1.00 62.25 89 GLN A O 1
ATOM 707 N N . GLN A 1 90 ? 40.708 16.072 -61.200 1.00 67.94 90 GLN A N 1
ATOM 708 C CA . GLN A 1 90 ? 41.228 17.392 -61.560 1.00 67.94 90 GLN A CA 1
ATOM 709 C C . GLN A 1 90 ? 40.444 18.032 -62.718 1.00 67.94 90 GLN A C 1
ATOM 711 O O . GLN A 1 90 ? 40.133 19.220 -62.669 1.00 67.94 90 GLN A O 1
ATOM 716 N N . LYS A 1 91 ? 40.058 17.235 -63.726 1.00 66.88 91 LYS A N 1
ATOM 717 C CA . LYS A 1 91 ? 39.209 17.678 -64.849 1.00 66.88 91 LYS A CA 1
ATOM 718 C C . LYS A 1 91 ? 37.766 17.984 -64.441 1.00 66.88 91 LYS A C 1
ATOM 720 O O . LYS A 1 91 ? 37.139 18.855 -65.037 1.00 66.88 91 LYS A O 1
ATOM 725 N N . TRP A 1 92 ? 37.217 17.252 -63.474 1.00 62.81 92 TRP A N 1
ATOM 726 C CA . TRP A 1 92 ? 35.850 17.485 -63.002 1.00 62.81 92 TRP A CA 1
ATOM 727 C C . TRP A 1 92 ? 35.762 18.684 -62.063 1.00 62.81 92 TRP A C 1
ATOM 729 O O . TRP A 1 92 ? 34.836 19.479 -62.198 1.00 62.81 92 TRP A O 1
ATOM 739 N N . LEU A 1 93 ? 36.744 18.867 -61.177 1.00 68.19 93 LEU A N 1
ATOM 740 C CA . LEU A 1 93 ? 36.782 20.028 -60.292 1.00 68.19 93 LEU A CA 1
ATOM 741 C C . LEU A 1 93 ? 36.937 21.333 -61.081 1.00 68.19 93 LEU A C 1
ATOM 743 O O . LEU A 1 93 ? 36.221 22.289 -60.808 1.00 68.19 93 LEU A O 1
ATOM 747 N N . SER A 1 94 ? 37.809 21.367 -62.095 1.00 67.12 94 SER A N 1
ATOM 748 C CA . SER A 1 94 ? 37.971 22.562 -62.934 1.00 67.12 94 SER A CA 1
ATOM 749 C C . SER A 1 94 ? 36.707 22.915 -63.717 1.00 67.12 94 SER A C 1
ATOM 751 O O . SER A 1 94 ? 36.422 24.094 -63.902 1.00 67.12 94 SER A O 1
ATOM 753 N N . LYS A 1 95 ? 35.913 21.917 -64.127 1.00 63.66 95 LYS A N 1
ATOM 754 C CA . LYS A 1 95 ? 34.581 22.157 -64.695 1.00 63.66 95 LYS A CA 1
ATOM 755 C C . LYS A 1 95 ? 33.615 22.720 -63.657 1.00 63.66 95 LYS A C 1
ATOM 757 O O . LYS A 1 95 ? 32.937 23.685 -63.964 1.00 63.66 95 LYS A O 1
ATOM 762 N N . LEU A 1 96 ? 33.557 22.144 -62.455 1.00 61.53 96 LEU A N 1
ATOM 763 C CA . LEU A 1 96 ? 32.620 22.555 -61.401 1.00 61.53 96 LEU A CA 1
ATOM 764 C C . LEU A 1 96 ? 32.908 23.959 -60.848 1.00 61.53 96 LEU A C 1
ATOM 766 O O . LEU A 1 96 ? 31.969 24.691 -60.567 1.00 61.53 96 LEU A O 1
ATOM 770 N N . LEU A 1 97 ? 34.182 24.356 -60.756 1.00 64.00 97 LEU A N 1
ATOM 771 C CA . LEU A 1 97 ? 34.600 25.697 -60.321 1.00 64.00 97 LEU A CA 1
ATOM 772 C C . LEU A 1 97 ? 34.191 26.821 -61.287 1.00 64.00 97 LEU A C 1
ATOM 774 O O . LEU A 1 97 ? 34.213 27.984 -60.901 1.00 64.00 97 LEU A O 1
ATOM 778 N N . GLY A 1 98 ? 33.862 26.491 -62.539 1.00 57.78 98 GLY A N 1
ATOM 779 C CA . GLY A 1 98 ? 33.427 27.457 -63.551 1.00 57.78 98 GLY A CA 1
ATOM 780 C C . GLY A 1 98 ? 31.919 27.713 -63.578 1.00 57.78 98 GLY A C 1
ATOM 781 O O . GLY A 1 98 ? 31.467 28.478 -64.426 1.00 57.78 98 GLY A O 1
ATOM 782 N N . TYR A 1 99 ? 31.144 27.064 -62.705 1.00 55.94 99 TYR A N 1
ATOM 783 C CA . TYR A 1 99 ? 29.701 27.263 -62.600 1.00 55.94 99 TYR A CA 1
ATOM 784 C C . TYR A 1 99 ? 29.356 27.914 -61.264 1.00 55.94 99 TYR A C 1
ATOM 786 O O . TYR A 1 99 ? 29.822 27.467 -60.218 1.00 55.94 99 TYR A O 1
ATOM 794 N N . ASP A 1 100 ? 28.477 28.912 -61.296 1.00 47.91 100 ASP A N 1
ATOM 795 C CA . ASP A 1 100 ? 27.797 29.377 -60.093 1.00 47.91 100 ASP A CA 1
ATOM 796 C C . ASP A 1 100 ? 26.788 28.308 -59.670 1.00 47.91 100 ASP A C 1
ATOM 798 O O . ASP A 1 100 ? 25.863 27.968 -60.414 1.00 47.91 100 ASP A O 1
ATOM 802 N N . TYR A 1 101 ? 26.982 27.738 -58.486 1.00 56.91 101 TYR A N 1
ATOM 803 C CA . TYR A 1 101 ? 26.050 26.781 -57.910 1.00 56.91 101 TYR A CA 1
ATOM 804 C C . TYR A 1 101 ? 25.652 27.205 -56.502 1.00 56.91 101 TYR A C 1
ATOM 806 O O . TYR A 1 101 ? 26.465 27.676 -55.709 1.00 56.91 101 TYR A O 1
ATOM 814 N N . GLU A 1 102 ? 24.380 26.993 -56.181 1.00 43.69 102 GLU A N 1
ATOM 815 C CA . GLU A 1 102 ? 23.823 27.210 -54.853 1.00 43.69 102 GLU A CA 1
ATOM 816 C C . GLU A 1 102 ? 23.490 25.853 -54.228 1.00 43.69 102 GLU A C 1
ATOM 818 O O . GLU A 1 102 ? 22.818 25.012 -54.835 1.00 43.69 102 GLU A O 1
ATOM 823 N N . ILE A 1 103 ? 23.973 25.612 -53.009 1.00 53.75 103 ILE A N 1
ATOM 824 C CA . ILE A 1 103 ? 23.633 24.400 -52.261 1.00 53.75 103 ILE A CA 1
ATOM 825 C C . ILE A 1 103 ? 22.297 24.645 -51.563 1.00 53.75 103 ILE A C 1
ATOM 827 O O . ILE A 1 103 ? 22.238 25.215 -50.477 1.00 53.75 103 ILE A O 1
ATOM 831 N N . ILE A 1 104 ? 21.214 24.201 -52.198 1.00 45.69 104 ILE A N 1
ATOM 832 C CA . ILE A 1 104 ? 19.861 24.342 -51.658 1.00 45.69 104 ILE A CA 1
ATOM 833 C C . ILE A 1 104 ? 19.514 23.099 -50.835 1.00 45.69 104 ILE A C 1
ATOM 835 O O . ILE A 1 104 ? 19.282 22.015 -51.377 1.00 45.69 104 ILE A O 1
ATOM 839 N N . PHE A 1 105 ? 19.432 23.256 -49.514 1.00 50.66 105 PHE A N 1
ATOM 840 C CA . PHE A 1 105 ? 18.964 22.196 -48.624 1.00 50.66 105 PHE A CA 1
ATOM 841 C C . PHE A 1 105 ? 17.448 22.029 -48.755 1.00 50.66 105 PHE A C 1
ATOM 843 O O . PHE A 1 105 ? 16.680 22.960 -48.524 1.00 50.66 105 PHE A O 1
ATOM 850 N N . ARG A 1 106 ? 17.000 20.826 -49.131 1.00 45.91 106 ARG A N 1
ATOM 851 C CA . ARG A 1 106 ? 15.575 20.474 -49.177 1.00 45.91 106 ARG A CA 1
ATOM 852 C C . ARG A 1 106 ? 15.242 19.473 -48.081 1.00 45.91 106 ARG A C 1
ATOM 854 O O . ARG A 1 106 ? 15.973 18.500 -47.878 1.00 45.91 106 ARG A O 1
ATOM 861 N N . LYS A 1 107 ? 14.108 19.707 -47.419 1.00 43.69 107 LYS A N 1
ATOM 862 C CA . LYS A 1 107 ? 13.542 18.822 -46.400 1.00 43.69 107 LYS A CA 1
ATOM 863 C C . LYS A 1 107 ? 13.215 17.464 -47.026 1.00 43.69 107 LYS A C 1
ATOM 865 O O . LYS A 1 107 ? 12.486 17.393 -48.012 1.00 43.69 107 LYS A O 1
ATOM 870 N N . GLY A 1 108 ? 13.763 16.396 -46.459 1.00 50.03 108 GLY A N 1
ATOM 871 C CA . GLY A 1 108 ? 13.562 15.028 -46.930 1.00 50.03 108 GLY A CA 1
ATOM 872 C C . GLY A 1 108 ? 14.004 14.021 -45.875 1.00 50.03 108 GLY A C 1
ATOM 873 O O . GLY A 1 108 ? 14.900 14.318 -45.086 1.00 50.03 108 GLY A O 1
ATOM 874 N N . ALA A 1 109 ? 13.369 12.846 -45.859 1.00 46.62 109 ALA A N 1
ATOM 875 C CA . ALA A 1 109 ? 13.569 11.814 -44.836 1.00 46.62 109 ALA A CA 1
ATOM 876 C C . ALA A 1 109 ? 15.032 11.342 -44.711 1.00 46.62 109 ALA A C 1
ATOM 878 O O . ALA A 1 109 ? 15.469 10.982 -43.623 1.00 46.62 109 ALA A O 1
ATOM 879 N N . ASP A 1 110 ? 15.806 11.445 -45.795 1.00 43.16 110 ASP A N 1
ATOM 880 C CA . ASP A 1 110 ? 17.206 11.010 -45.848 1.00 43.16 110 ASP A CA 1
ATOM 881 C C . ASP A 1 110 ? 18.218 12.124 -45.502 1.00 43.16 110 ASP A C 1
ATOM 883 O O . ASP A 1 110 ? 19.423 11.885 -45.476 1.00 43.16 110 ASP A O 1
ATOM 887 N N . ASN A 1 111 ? 17.758 13.354 -45.229 1.00 48.47 111 ASN A N 1
ATOM 888 C CA . ASN A 1 111 ? 18.602 14.556 -45.112 1.00 48.47 111 ASN A CA 1
ATOM 889 C C . ASN A 1 111 ? 18.771 15.058 -43.660 1.00 48.47 111 ASN A C 1
ATOM 891 O O . ASN A 1 111 ? 18.918 16.252 -43.397 1.00 48.47 111 ASN A O 1
ATOM 895 N N . VAL A 1 112 ? 18.755 14.128 -42.700 1.00 49.91 112 VAL A N 1
ATOM 896 C CA . VAL A 1 112 ? 18.677 14.395 -41.248 1.00 49.91 112 VAL A CA 1
ATOM 897 C C . VAL A 1 112 ? 19.858 15.222 -40.718 1.00 49.91 112 VAL A C 1
ATOM 899 O O . VAL A 1 112 ? 19.687 16.060 -39.837 1.00 49.91 112 VAL A O 1
ATOM 902 N N . ALA A 1 113 ? 21.063 15.023 -41.263 1.00 41.22 113 ALA A N 1
ATOM 903 C CA . ALA A 1 113 ? 22.265 15.722 -40.801 1.00 41.22 113 ALA A CA 1
ATOM 904 C C . ALA A 1 113 ? 22.319 17.199 -41.237 1.00 41.22 113 ALA A C 1
ATOM 906 O O . ALA A 1 113 ? 22.845 18.032 -40.504 1.00 41.22 113 ALA A O 1
ATOM 907 N N . ALA A 1 114 ? 21.771 17.532 -42.408 1.00 41.94 114 ALA A N 1
ATOM 908 C CA . ALA A 1 114 ? 21.706 18.909 -42.894 1.00 41.94 114 ALA A CA 1
ATOM 909 C C . ALA A 1 114 ? 20.644 19.731 -42.144 1.00 41.94 114 ALA A C 1
ATOM 911 O O . ALA A 1 114 ? 20.909 20.867 -41.758 1.00 41.94 114 ALA A O 1
ATOM 912 N N . ASP A 1 115 ? 19.491 19.119 -41.854 1.00 48.50 115 ASP A N 1
ATOM 913 C CA . ASP A 1 115 ? 18.364 19.726 -41.121 1.00 48.50 115 ASP A CA 1
ATOM 914 C C . ASP A 1 115 ? 18.698 20.017 -39.640 1.00 48.50 115 ASP A C 1
ATOM 916 O O . ASP A 1 115 ? 18.114 20.888 -38.990 1.00 48.50 115 ASP A O 1
ATOM 920 N N . ALA A 1 116 ? 19.679 19.295 -39.088 1.00 45.38 116 ALA A N 1
ATOM 921 C CA . ALA A 1 116 ? 20.222 19.554 -37.758 1.00 45.38 116 ALA A CA 1
ATOM 922 C C . ALA A 1 116 ? 21.195 20.750 -37.729 1.00 45.38 116 ALA A C 1
ATOM 924 O O . ALA A 1 116 ? 21.276 21.438 -36.714 1.00 45.38 116 ALA A O 1
ATOM 925 N N . LEU A 1 117 ? 21.919 21.004 -38.826 1.00 37.47 117 LEU A N 1
ATOM 926 C CA . LEU A 1 117 ? 22.975 22.024 -38.912 1.00 37.47 117 LEU A CA 1
ATOM 927 C C . LEU A 1 117 ? 22.486 23.386 -39.429 1.00 37.47 117 LEU A C 1
ATOM 929 O O . LEU A 1 117 ? 23.165 24.384 -39.214 1.00 37.47 117 LEU A O 1
ATOM 933 N N . SER A 1 118 ? 21.320 23.456 -40.078 1.00 43.00 118 SER A N 1
ATOM 934 C CA . SER A 1 118 ? 20.732 24.710 -40.579 1.00 43.00 118 SER A CA 1
ATOM 935 C C . SER A 1 118 ? 19.926 25.492 -39.532 1.00 43.00 118 SER A C 1
ATOM 937 O O . SER A 1 118 ? 19.273 26.478 -39.868 1.00 43.00 118 SER A O 1
ATOM 939 N N . ARG A 1 119 ? 19.927 25.062 -38.264 1.00 43.06 119 ARG A N 1
ATOM 940 C CA . ARG A 1 119 ? 19.199 25.741 -37.184 1.00 43.06 119 ARG A CA 1
ATOM 941 C C . ARG A 1 119 ? 20.010 26.934 -36.677 1.00 43.06 119 ARG A C 1
ATOM 943 O O . ARG A 1 119 ? 20.853 26.779 -35.799 1.00 43.06 119 ARG A O 1
ATOM 950 N N . GLN A 1 120 ? 19.752 28.123 -37.218 1.00 35.41 120 GLN A N 1
ATOM 951 C CA . GLN A 1 120 ? 20.100 29.369 -36.535 1.00 35.41 120 GLN A CA 1
ATOM 952 C C . GLN A 1 120 ? 19.041 29.650 -35.464 1.00 35.41 120 GLN A C 1
ATOM 954 O O . GLN A 1 120 ? 17.853 29.742 -35.768 1.00 35.41 120 GLN A O 1
ATOM 959 N N . P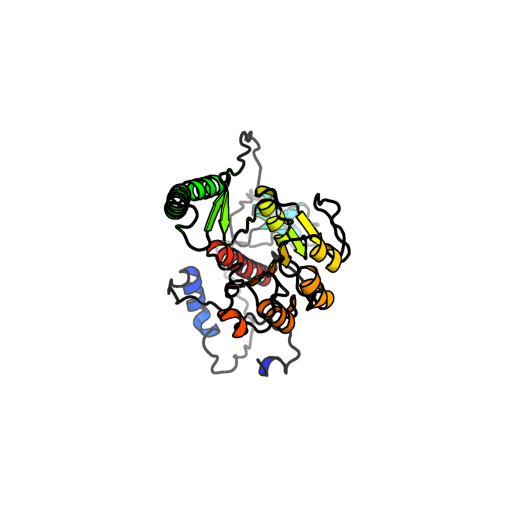HE A 1 121 ? 19.467 29.745 -34.205 1.00 39.41 121 PHE A N 1
ATOM 960 C CA . PHE A 1 121 ? 18.624 30.225 -33.114 1.00 39.41 121 PHE A CA 1
ATOM 961 C C . PHE A 1 121 ? 18.727 31.751 -33.076 1.00 39.41 121 PHE A C 1
ATOM 963 O O . PHE A 1 121 ? 19.718 32.292 -32.592 1.00 39.41 121 PHE A O 1
ATOM 970 N N . GLU A 1 122 ? 17.720 32.448 -33.599 1.00 39.12 122 GLU A N 1
ATOM 971 C CA . GLU A 1 122 ? 17.502 33.846 -33.231 1.00 39.12 122 GLU A CA 1
ATOM 972 C C . GLU A 1 122 ? 16.961 33.877 -31.796 1.00 39.12 122 GLU A C 1
ATOM 974 O O . GLU A 1 122 ? 15.782 33.637 -31.532 1.00 39.12 122 GLU A O 1
ATOM 979 N N . GLU A 1 123 ? 17.856 34.123 -30.839 1.00 46.03 123 GLU A N 1
ATOM 980 C CA . GLU A 1 123 ? 17.486 34.455 -29.469 1.00 46.03 123 GLU A CA 1
ATOM 981 C C . GLU A 1 123 ? 16.961 35.896 -29.412 1.00 46.03 123 GLU A C 1
ATOM 983 O O . GLU A 1 123 ? 17.719 36.855 -29.292 1.00 46.03 123 GLU A O 1
ATOM 988 N N . SER A 1 124 ? 15.639 36.060 -29.421 1.00 39.66 124 SER A N 1
ATOM 989 C CA . SER A 1 124 ? 15.010 37.145 -28.664 1.00 39.66 124 SER A CA 1
ATOM 990 C C . SER A 1 124 ? 13.636 36.704 -28.168 1.00 39.66 124 SER A C 1
ATOM 992 O O . SER A 1 124 ? 12.619 36.825 -28.848 1.00 39.66 124 SER A O 1
ATOM 994 N N . GLY A 1 125 ? 13.612 36.162 -26.958 1.00 32.91 125 GLY A N 1
ATOM 995 C CA . GLY A 1 125 ? 12.383 35.837 -26.255 1.00 32.91 125 GLY A CA 1
ATOM 996 C C . GLY A 1 125 ? 12.661 35.755 -24.768 1.00 32.91 125 GLY A C 1
ATOM 997 O O . GLY A 1 125 ? 13.059 34.713 -24.258 1.00 32.91 125 GLY A O 1
ATOM 998 N N . THR A 1 126 ? 12.477 36.864 -24.059 1.00 34.47 126 THR A N 1
ATOM 999 C CA . THR A 1 126 ? 12.485 36.893 -22.596 1.00 34.47 126 THR A CA 1
ATOM 1000 C C . THR A 1 126 ? 11.283 36.088 -22.104 1.00 34.47 126 THR A C 1
ATOM 1002 O O . THR A 1 126 ? 10.146 36.557 -22.142 1.00 34.47 126 THR A O 1
ATOM 1005 N N . ALA A 1 127 ? 11.516 34.850 -21.670 1.00 33.44 127 ALA A N 1
ATOM 1006 C CA . ALA A 1 127 ? 10.488 34.011 -21.069 1.00 33.44 127 ALA A CA 1
ATOM 1007 C C . ALA A 1 127 ? 10.142 34.531 -19.664 1.00 33.44 127 ALA A C 1
ATOM 1009 O O . ALA A 1 127 ? 10.721 34.121 -18.662 1.00 33.44 127 ALA A O 1
ATOM 1010 N N . MET A 1 128 ? 9.172 35.440 -19.588 1.00 35.62 128 MET A N 1
ATOM 1011 C CA . MET A 1 128 ? 8.479 35.789 -18.348 1.00 35.62 128 MET A CA 1
ATOM 1012 C C . MET A 1 128 ? 7.287 34.847 -18.154 1.00 35.62 128 MET A C 1
ATOM 1014 O O . MET A 1 128 ? 6.145 35.251 -18.339 1.00 35.62 128 MET A O 1
ATOM 1018 N N . ALA A 1 129 ? 7.542 33.584 -17.808 1.00 33.72 129 ALA A N 1
ATOM 1019 C CA . ALA A 1 129 ? 6.544 32.723 -17.172 1.00 33.72 129 ALA A CA 1
ATOM 1020 C C . ALA A 1 129 ? 7.203 31.465 -16.596 1.00 33.72 129 ALA A C 1
ATOM 1022 O O . ALA A 1 129 ? 7.542 30.533 -17.321 1.00 33.72 129 ALA A O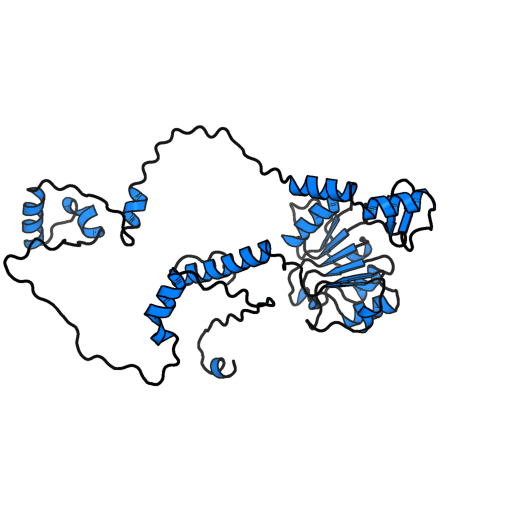 1
ATOM 1023 N N . ILE A 1 130 ? 7.315 31.404 -15.269 1.00 34.06 130 ILE A N 1
ATOM 1024 C CA . ILE A 1 130 ? 7.409 30.127 -14.564 1.00 34.06 130 ILE A CA 1
ATOM 1025 C C . ILE A 1 130 ? 5.963 29.681 -14.348 1.00 34.06 130 ILE A C 1
ATOM 1027 O O . ILE A 1 130 ? 5.339 30.015 -13.343 1.00 34.06 130 ILE A O 1
ATOM 1031 N N . SER A 1 131 ? 5.380 28.991 -15.325 1.00 33.72 131 SER A N 1
ATOM 1032 C CA . SER A 1 131 ? 4.105 28.312 -15.112 1.00 33.72 131 SER A CA 1
ATOM 1033 C C . SER A 1 131 ? 4.356 27.106 -14.211 1.00 33.72 131 SER A C 1
ATOM 1035 O O . SER A 1 131 ? 4.785 26.047 -14.666 1.00 33.72 131 SER A O 1
ATOM 1037 N N . PHE A 1 132 ? 4.116 27.285 -12.914 1.00 30.28 132 PHE A N 1
ATOM 1038 C CA . PHE A 1 132 ? 3.968 26.172 -11.987 1.00 30.28 132 PHE A CA 1
ATOM 1039 C C . PHE A 1 132 ? 2.643 25.459 -12.297 1.00 30.28 132 PHE A C 1
ATOM 1041 O O . PHE A 1 132 ? 1.612 26.129 -12.392 1.00 30.28 132 PHE A O 1
ATOM 1048 N N . PRO A 1 133 ? 2.616 24.124 -12.449 1.00 36.78 133 PRO A N 1
ATOM 1049 C CA . PRO A 1 133 ? 1.356 23.401 -12.518 1.00 36.78 133 PRO A CA 1
ATOM 1050 C C . PRO A 1 133 ? 0.645 23.535 -11.167 1.00 36.78 133 PRO A C 1
ATOM 1052 O O . PRO A 1 133 ? 1.111 23.008 -10.158 1.00 36.78 133 PRO A O 1
ATOM 1055 N N . TYR A 1 134 ? -0.482 24.244 -11.142 1.00 39.69 134 TYR A N 1
ATOM 1056 C CA . TYR A 1 134 ? -1.385 24.238 -9.998 1.00 39.69 134 TYR A CA 1
ATOM 1057 C C . TYR A 1 134 ? -2.392 23.106 -10.200 1.00 39.69 134 TYR A C 1
ATOM 1059 O O . TYR A 1 134 ? -3.193 23.125 -11.134 1.00 39.69 134 TYR A O 1
ATOM 1067 N N . THR A 1 135 ? -2.318 22.068 -9.372 1.00 42.62 135 THR A N 1
ATOM 1068 C CA . THR A 1 135 ? -3.224 20.919 -9.450 1.00 42.62 135 THR A CA 1
ATOM 1069 C C . THR A 1 135 ? -4.547 21.248 -8.763 1.00 42.62 135 THR A C 1
ATOM 1071 O O . THR A 1 135 ? -4.764 20.847 -7.622 1.00 42.62 135 THR A O 1
ATOM 1074 N N . THR A 1 136 ? -5.446 21.947 -9.461 1.00 41.88 136 THR A N 1
ATOM 1075 C CA . THR A 1 136 ? -6.792 22.275 -8.950 1.00 41.88 136 THR A CA 1
ATOM 1076 C C . THR A 1 136 ? -7.614 21.037 -8.602 1.00 41.88 136 THR A C 1
ATOM 1078 O O . THR A 1 136 ? -8.461 21.104 -7.723 1.00 41.88 136 THR A O 1
ATOM 1081 N N . TRP A 1 137 ? -7.343 19.884 -9.227 1.00 45.31 137 TRP A N 1
ATOM 1082 C CA . TRP A 1 137 ? -8.051 18.636 -8.934 1.00 45.31 137 TRP A CA 1
ATOM 1083 C C . TRP A 1 137 ? -7.850 18.155 -7.492 1.00 45.31 137 TRP A C 1
ATOM 1085 O O . TRP A 1 137 ? -8.728 17.483 -6.966 1.00 45.31 137 TRP A O 1
ATOM 1095 N N . VAL A 1 138 ? -6.723 18.484 -6.846 1.00 45.75 138 VAL A N 1
ATOM 1096 C CA . VAL A 1 138 ? -6.491 18.133 -5.435 1.00 45.75 138 VAL A CA 1
ATOM 1097 C C . VAL A 1 138 ? -7.375 18.994 -4.544 1.00 45.75 138 VAL A C 1
ATOM 1099 O O . VAL A 1 138 ? -8.020 18.465 -3.641 1.00 45.75 138 VAL A O 1
ATOM 1102 N N . ASP A 1 139 ? -7.466 20.293 -4.828 1.00 53.09 139 ASP A N 1
ATOM 1103 C CA . ASP A 1 139 ? -8.353 21.206 -4.104 1.00 53.09 139 ASP A CA 1
ATOM 1104 C C . ASP A 1 139 ? -9.825 20.879 -4.365 1.00 53.09 139 ASP A C 1
ATOM 1106 O O . ASP A 1 139 ? -10.627 20.894 -3.436 1.00 53.09 139 ASP A O 1
ATOM 1110 N N . ASP A 1 140 ? -10.182 20.508 -5.594 1.00 54.81 140 ASP A N 1
ATOM 1111 C CA . ASP A 1 140 ? -11.529 20.065 -5.953 1.00 54.81 140 ASP A CA 1
ATOM 1112 C C . ASP A 1 140 ? -11.872 18.711 -5.330 1.00 54.81 140 ASP A C 1
ATOM 1114 O O . ASP A 1 140 ? -12.986 18.538 -4.846 1.00 54.81 140 ASP A O 1
ATOM 1118 N N . ALA A 1 141 ? -10.938 17.758 -5.287 1.00 49.38 141 ALA A N 1
ATOM 1119 C CA . ALA A 1 141 ? -11.130 16.487 -4.592 1.00 49.38 141 ALA A CA 1
ATOM 1120 C C . ALA A 1 141 ? -11.294 16.711 -3.086 1.00 49.38 141 ALA A C 1
ATOM 1122 O O . ALA A 1 141 ? -12.188 16.131 -2.476 1.00 49.38 141 ALA A O 1
ATOM 1123 N N . THR A 1 142 ? -10.490 17.607 -2.506 1.00 53.19 142 THR A N 1
ATOM 1124 C CA . THR A 1 142 ? -10.575 17.989 -1.090 1.00 53.19 142 THR A CA 1
ATOM 1125 C C . THR A 1 142 ? -11.899 18.695 -0.790 1.00 53.19 142 THR A C 1
ATOM 1127 O O . THR A 1 142 ? -12.581 18.341 0.168 1.00 53.19 142 THR A O 1
ATOM 1130 N N . ARG A 1 143 ? -12.326 19.644 -1.634 1.00 64.19 143 ARG A N 1
ATOM 1131 C CA . ARG A 1 143 ? -13.623 20.329 -1.512 1.00 64.19 143 ARG A CA 1
ATOM 1132 C C . ARG A 1 143 ? -14.799 19.379 -1.687 1.00 64.19 143 ARG A C 1
ATOM 1134 O O . ARG A 1 143 ? -15.747 19.466 -0.919 1.00 64.19 143 ARG A O 1
ATOM 1141 N N . ARG A 1 144 ? -14.748 18.471 -2.665 1.00 62.56 144 ARG A N 1
ATOM 1142 C CA . ARG A 1 144 ? -15.799 17.462 -2.883 1.00 62.56 144 ARG A CA 1
ATOM 1143 C C . ARG A 1 144 ? -15.898 16.495 -1.719 1.00 62.56 144 ARG A C 1
ATOM 1145 O O . ARG A 1 144 ? -17.005 16.127 -1.381 1.00 62.56 144 ARG A O 1
ATOM 1152 N N . TRP A 1 145 ? -14.782 16.153 -1.080 1.00 57.44 145 TRP A N 1
ATOM 1153 C CA . TRP A 1 145 ? -14.789 15.380 0.162 1.00 57.44 145 TRP A CA 1
ATOM 1154 C C . TRP A 1 145 ? -15.499 16.109 1.307 1.00 57.44 145 TRP A C 1
ATOM 1156 O O . TRP A 1 145 ? -16.255 15.498 2.052 1.00 57.44 145 TRP A O 1
ATOM 1166 N N . VAL A 1 146 ? -15.277 17.420 1.446 1.00 63.12 146 VAL A N 1
ATOM 1167 C CA . VAL A 1 146 ? -15.949 18.250 2.465 1.00 63.12 146 VAL A CA 1
ATOM 1168 C C . VAL A 1 146 ? -17.440 18.433 2.168 1.00 63.12 146 VAL A C 1
ATOM 1170 O O . VAL A 1 146 ? -18.235 18.577 3.091 1.00 63.12 146 VAL A O 1
ATOM 1173 N N . LEU A 1 147 ? -17.810 18.441 0.888 1.00 76.25 147 LEU A N 1
ATOM 1174 C CA . LEU A 1 147 ? -19.180 18.620 0.406 1.00 76.25 147 LEU A CA 1
ATOM 1175 C C . LEU A 1 147 ? -19.850 17.298 0.014 1.00 76.25 147 LEU A C 1
ATOM 117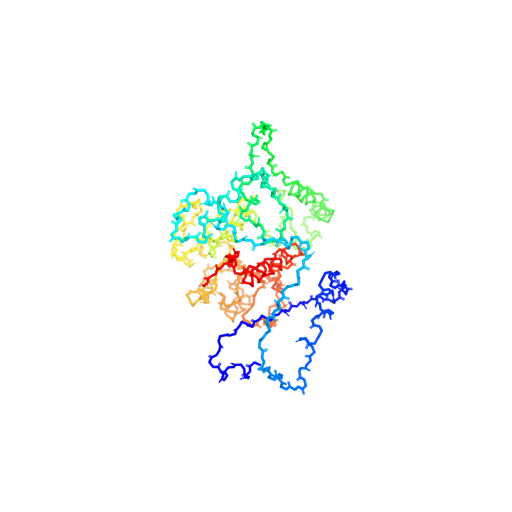7 O O . LEU A 1 147 ? -20.864 17.322 -0.685 1.00 76.25 147 LEU A O 1
ATOM 1181 N N . ASP A 1 148 ? -19.270 16.161 0.399 1.00 81.44 148 ASP A N 1
ATOM 1182 C CA . ASP A 1 148 ? -19.784 14.850 0.029 1.00 81.44 148 ASP A CA 1
ATOM 1183 C C . ASP A 1 148 ? -21.168 14.658 0.677 1.00 81.44 148 ASP A C 1
ATOM 1185 O O . ASP A 1 148 ? -21.259 14.653 1.909 1.00 81.44 148 ASP A O 1
ATOM 1189 N N . PRO A 1 149 ? -22.259 14.548 -0.109 1.00 83.25 149 PRO A N 1
ATOM 1190 C CA . PRO A 1 149 ? -23.613 14.540 0.441 1.00 83.25 149 PRO A CA 1
ATOM 1191 C C . PRO A 1 149 ? -23.862 13.366 1.390 1.00 83.25 149 PRO A C 1
ATOM 1193 O O . PRO A 1 149 ? -24.594 13.514 2.371 1.00 83.25 149 PRO A O 1
ATOM 1196 N N . ASP A 1 150 ? -23.238 12.217 1.122 1.00 83.62 150 ASP A N 1
ATOM 1197 C CA . ASP A 1 150 ? -23.385 11.015 1.934 1.00 83.62 150 ASP A CA 1
ATOM 1198 C C . ASP A 1 150 ? -22.626 11.171 3.253 1.00 83.62 150 ASP A C 1
ATOM 1200 O O . ASP A 1 150 ? -23.173 10.885 4.321 1.00 83.62 150 ASP A O 1
ATOM 1204 N N . LEU A 1 151 ? -21.401 11.701 3.207 1.00 80.69 151 LEU A N 1
ATOM 1205 C CA . LEU A 1 151 ? -20.609 12.001 4.395 1.00 80.69 151 LEU A CA 1
ATOM 1206 C C . LEU A 1 151 ? -21.295 13.062 5.264 1.00 80.69 151 LEU A C 1
ATOM 1208 O O . LEU A 1 151 ? -21.399 12.876 6.477 1.00 80.69 151 LEU A O 1
ATOM 1212 N N . CYS A 1 152 ? -21.812 14.136 4.657 1.00 85.50 152 CYS A N 1
ATOM 1213 C CA . CYS A 1 152 ? -22.612 15.146 5.349 1.00 85.50 152 CYS A CA 1
ATOM 1214 C C . CYS A 1 152 ? -23.841 14.508 6.006 1.00 85.50 152 CYS A C 1
ATOM 1216 O O . CYS A 1 152 ? -24.058 14.705 7.198 1.00 85.50 152 CYS A O 1
ATOM 1218 N N . SER A 1 153 ? -24.583 13.660 5.282 1.00 88.31 153 SER A N 1
ATOM 1219 C CA . SER A 1 153 ? -25.749 12.957 5.829 1.00 88.31 153 SER A CA 1
ATOM 1220 C C . SER A 1 153 ? -25.393 12.050 7.010 1.00 88.31 153 SER A C 1
ATOM 1222 O O . SER A 1 153 ? -26.116 12.024 8.006 1.00 88.31 153 SER A O 1
ATOM 1224 N N . ILE A 1 154 ? -24.286 11.305 6.925 1.00 85.75 154 ILE A N 1
ATOM 1225 C CA . ILE A 1 154 ? -23.797 10.450 8.015 1.00 85.75 154 ILE A CA 1
ATOM 1226 C C . ILE A 1 154 ? -23.442 11.301 9.235 1.00 85.75 154 ILE A C 1
ATOM 1228 O O . ILE A 1 154 ? -23.856 10.978 10.349 1.00 85.75 154 ILE A O 1
ATOM 1232 N N . VAL A 1 155 ? -22.697 12.389 9.035 1.00 85.38 155 VAL A N 1
ATOM 1233 C CA . VAL A 1 155 ? -22.284 13.292 10.114 1.00 85.38 155 VAL A CA 1
ATOM 1234 C C . VAL A 1 155 ? -23.495 13.948 10.775 1.00 85.38 155 VAL A C 1
ATOM 1236 O O . VAL A 1 155 ? -23.557 13.982 12.001 1.00 85.38 155 VAL A O 1
ATOM 1239 N N . ASP A 1 156 ? -24.472 14.416 10.000 1.00 89.44 156 ASP A N 1
ATOM 1240 C CA . ASP A 1 156 ? -25.683 15.046 10.532 1.00 89.44 156 ASP A CA 1
ATOM 1241 C C . ASP A 1 156 ? -26.507 14.052 11.363 1.00 89.44 156 ASP A C 1
ATOM 1243 O O . ASP A 1 156 ? -26.848 14.341 12.511 1.00 89.44 156 ASP A O 1
ATOM 1247 N N . LYS A 1 157 ? -26.704 12.824 10.863 1.00 90.00 157 LYS A N 1
ATOM 1248 C CA . LYS A 1 157 ? -27.368 11.744 11.617 1.00 90.00 157 LYS A CA 1
ATOM 1249 C C . LYS A 1 157 ? -26.644 11.407 12.922 1.00 90.00 157 LYS A C 1
ATOM 1251 O O . LYS A 1 157 ? -27.293 11.150 13.938 1.00 90.00 157 LYS A O 1
ATOM 1256 N N . LEU A 1 158 ? -25.310 11.386 12.913 1.00 87.75 158 LEU A N 1
ATOM 1257 C CA . LEU A 1 158 ? -24.505 11.086 14.102 1.00 87.75 158 LEU A CA 1
ATOM 1258 C C . LEU A 1 158 ? -24.469 12.245 15.107 1.00 87.75 158 LEU A C 1
ATOM 1260 O O . LEU A 1 158 ? -24.358 11.997 16.306 1.00 87.75 158 LEU A O 1
ATOM 1264 N N . LYS A 1 159 ? -24.582 13.496 14.645 1.00 87.81 159 LYS A N 1
ATOM 1265 C CA . LYS A 1 159 ? -24.723 14.675 15.515 1.00 87.81 159 LYS A CA 1
ATOM 1266 C C . LYS A 1 159 ? -26.063 14.687 16.246 1.00 87.81 159 LYS A C 1
ATOM 1268 O O . LYS A 1 159 ? -26.102 15.072 17.410 1.00 87.81 159 LYS A O 1
ATOM 1273 N N . GLU A 1 160 ? -27.139 14.263 15.584 1.00 89.56 160 GLU A N 1
ATOM 1274 C CA . GLU A 1 160 ? -28.464 14.128 16.203 1.00 89.56 160 GLU A CA 1
ATOM 1275 C C . GLU A 1 160 ? -28.519 12.955 17.190 1.00 89.56 160 GLU A C 1
ATOM 1277 O O . GLU A 1 160 ? -29.039 13.086 18.298 1.00 89.56 160 GLU A O 1
ATOM 1282 N N . ASN A 1 161 ? -27.970 11.802 16.797 1.00 87.38 161 ASN A N 1
ATOM 1283 C CA . ASN A 1 161 ? -27.898 10.607 17.628 1.00 87.38 161 ASN A CA 1
ATOM 1284 C C . ASN A 1 161 ? -26.570 9.858 17.376 1.00 87.38 161 ASN A C 1
ATOM 1286 O O . ASN A 1 161 ? -26.423 9.240 16.319 1.00 87.38 161 ASN A O 1
ATOM 1290 N N . PRO A 1 162 ? -25.639 9.825 18.353 1.00 81.94 162 PRO A N 1
ATOM 1291 C CA . PRO A 1 162 ? -24.300 9.234 18.207 1.00 81.94 162 PRO A CA 1
ATOM 1292 C C . PRO A 1 162 ? -24.238 7.756 17.795 1.00 81.94 162 PRO A C 1
ATOM 1294 O O . PRO A 1 162 ? -23.164 7.269 17.446 1.00 81.94 162 PRO A O 1
ATOM 1297 N N . HIS A 1 163 ? -25.360 7.034 17.847 1.00 79.81 163 HIS A N 1
ATOM 1298 C CA . HIS A 1 163 ? -25.456 5.611 17.508 1.00 79.81 163 HIS A CA 1
ATOM 1299 C C . HIS A 1 163 ? -26.400 5.324 16.327 1.00 79.81 163 HIS A C 1
ATOM 1301 O O . HIS A 1 163 ? -26.744 4.169 16.085 1.00 79.81 163 HIS A O 1
ATOM 1307 N N . SER A 1 164 ? -26.841 6.354 15.596 1.00 87.56 164 SER A N 1
ATOM 1308 C CA . SER A 1 164 ? -27.814 6.221 14.499 1.00 87.56 164 SER A CA 1
ATOM 1309 C C . SER A 1 164 ? -27.260 5.540 13.248 1.00 87.56 164 SER A C 1
ATOM 1311 O O . SER A 1 164 ? -28.023 4.930 12.497 1.00 87.56 164 SER A O 1
ATOM 1313 N N . VAL A 1 165 ? -25.948 5.629 13.018 1.00 87.00 165 VAL A N 1
ATOM 1314 C CA . VAL A 1 165 ? -25.279 5.020 11.867 1.00 87.00 165 VAL A CA 1
ATOM 1315 C C . VAL A 1 165 ? -24.402 3.867 12.361 1.00 87.00 165 VAL A C 1
ATOM 1317 O O . VAL A 1 165 ? -23.436 4.109 13.088 1.00 87.00 165 VAL A O 1
ATOM 1320 N N . PRO A 1 166 ? -24.700 2.609 11.981 1.00 85.81 166 PRO A N 1
ATOM 1321 C CA . PRO A 1 166 ? -23.899 1.461 12.382 1.00 85.81 166 PRO A CA 1
ATOM 1322 C C . PRO A 1 166 ? -22.421 1.649 12.048 1.00 85.81 166 PRO A C 1
ATOM 1324 O O . PRO A 1 166 ? -22.070 2.161 10.988 1.00 85.81 166 PRO A O 1
ATOM 1327 N N . HIS A 1 167 ? -21.556 1.202 12.957 1.00 85.62 167 HIS A N 1
ATOM 1328 C CA . HIS A 1 167 ? -20.095 1.266 12.854 1.00 85.62 167 HIS A CA 1
ATOM 1329 C C . HIS A 1 167 ? -19.475 2.665 12.871 1.00 85.62 167 HIS A C 1
ATOM 1331 O O . HIS A 1 167 ? -18.287 2.754 13.165 1.00 85.62 167 HIS A O 1
ATOM 1337 N N . PHE A 1 168 ? -20.209 3.741 12.612 1.00 85.81 168 PHE A N 1
ATOM 1338 C CA . PHE A 1 168 ? -19.654 5.086 12.672 1.00 85.81 168 PHE A CA 1
ATOM 1339 C C . PHE A 1 168 ? -19.890 5.730 14.038 1.00 85.81 168 PHE A C 1
ATOM 1341 O O . PHE A 1 168 ? -20.920 5.517 14.670 1.00 85.81 168 PHE A O 1
ATOM 1348 N N . THR A 1 169 ? -18.925 6.522 14.501 1.00 86.88 169 THR A N 1
ATOM 1349 C CA . THR A 1 169 ? -19.097 7.391 15.672 1.00 86.88 169 THR A CA 1
ATOM 1350 C C . THR A 1 169 ? -18.615 8.800 15.355 1.00 86.88 169 THR A C 1
ATOM 1352 O O . THR A 1 169 ? -17.672 8.982 14.581 1.00 86.88 169 THR A O 1
ATOM 1355 N N . TRP A 1 170 ? -19.274 9.799 15.943 1.00 85.25 170 TRP A N 1
ATOM 1356 C CA . TRP A 1 170 ? -18.912 11.211 15.821 1.00 85.25 170 TRP A CA 1
ATOM 1357 C C . TRP A 1 170 ? -18.575 11.771 17.201 1.00 85.25 170 TRP A C 1
ATOM 1359 O O . TRP A 1 170 ? -19.452 11.942 18.045 1.00 85.25 170 TRP A O 1
ATOM 1369 N N . GLU A 1 171 ? -17.295 12.042 17.445 1.00 80.88 171 GLU A N 1
ATOM 1370 C CA . GLU A 1 171 ? -16.813 12.545 18.734 1.00 80.88 171 GLU A CA 1
ATOM 1371 C C . GLU A 1 171 ? -15.796 13.664 18.520 1.00 80.88 171 GLU A C 1
ATOM 1373 O O . GLU A 1 171 ? -14.805 13.467 17.819 1.00 80.88 171 GLU A O 1
ATOM 1378 N N . ARG A 1 172 ? -16.002 14.819 19.173 1.00 80.62 172 ARG A N 1
ATOM 1379 C CA . ARG A 1 172 ? -15.099 15.990 19.098 1.00 80.62 172 ARG A CA 1
ATOM 1380 C C . ARG A 1 172 ? -14.787 16.408 17.653 1.00 80.62 172 ARG A C 1
ATOM 1382 O O . ARG A 1 172 ? -13.629 16.613 17.306 1.00 80.62 172 ARG A O 1
ATOM 1389 N N . ASP A 1 173 ? -15.828 16.463 16.826 1.00 80.06 173 ASP A N 1
ATOM 1390 C CA . ASP A 1 173 ? -15.761 16.787 15.396 1.00 80.06 173 ASP A CA 1
ATOM 1391 C C . ASP A 1 173 ? -14.922 15.824 14.542 1.00 80.06 173 ASP A C 1
ATOM 1393 O O . ASP A 1 173 ? -14.398 16.182 13.487 1.00 80.06 173 ASP A O 1
ATOM 1397 N N . ILE A 1 174 ? -14.798 14.573 14.995 1.00 79.62 174 ILE A N 1
ATOM 1398 C CA . ILE A 1 174 ? -14.075 13.517 14.292 1.00 79.62 174 ILE A CA 1
ATOM 1399 C C . ILE A 1 174 ? -15.022 12.352 14.012 1.00 79.62 174 ILE A C 1
ATOM 1401 O O . ILE A 1 174 ? -15.529 11.711 14.937 1.00 79.62 174 ILE A O 1
ATOM 1405 N N . LEU A 1 175 ? -15.181 12.034 12.725 1.00 81.69 175 LEU A N 1
ATOM 1406 C CA . LEU A 1 175 ? -15.827 10.809 12.262 1.00 81.69 175 LEU A CA 1
ATOM 1407 C C . LEU A 1 175 ? -14.862 9.627 12.407 1.00 81.69 175 LEU A C 1
ATOM 1409 O O . LEU A 1 175 ? -13.713 9.681 11.961 1.00 81.69 175 LEU A O 1
ATOM 1413 N N . ARG A 1 176 ? -15.331 8.541 13.017 1.00 83.19 176 ARG A N 1
ATOM 1414 C CA . ARG A 1 176 ? -14.577 7.295 13.199 1.00 83.19 176 ARG A CA 1
ATOM 1415 C C . ARG A 1 176 ? -15.371 6.134 12.632 1.00 83.19 176 ARG A C 1
ATOM 1417 O O . ARG A 1 176 ? -16.588 6.113 12.757 1.00 83.19 176 ARG A O 1
ATOM 1424 N N . TYR A 1 177 ? -14.678 5.138 12.089 1.00 81.94 177 TYR A N 1
ATOM 1425 C CA . TYR A 1 177 ? -15.281 3.873 11.664 1.00 81.94 177 TYR A CA 1
ATOM 1426 C C . TYR A 1 177 ? -14.789 2.738 12.562 1.00 81.94 177 TYR A C 1
ATOM 1428 O O . TYR A 1 177 ? -13.585 2.547 12.733 1.00 81.94 177 TYR A O 1
ATOM 1436 N N . LYS A 1 178 ? -15.713 2.013 13.189 1.00 80.44 178 LYS A N 1
ATOM 1437 C CA . LYS A 1 178 ? -15.483 1.003 14.234 1.00 80.44 178 LYS A CA 1
ATOM 1438 C C . LYS A 1 178 ? -14.505 1.507 15.314 1.00 80.44 178 LYS A C 1
ATOM 1440 O O . LYS A 1 178 ? -13.589 0.798 15.724 1.00 80.44 178 LYS A O 1
ATOM 1445 N N . GLY A 1 179 ? -14.645 2.777 15.715 1.00 79.75 179 GLY A N 1
ATOM 1446 C CA . GLY A 1 179 ? -13.768 3.454 16.684 1.00 79.75 179 GLY A CA 1
ATOM 1447 C C . GLY A 1 179 ? -12.357 3.801 16.175 1.00 79.75 179 GLY A C 1
ATOM 1448 O O . GLY A 1 179 ? -11.539 4.332 16.930 1.00 79.75 179 GLY A O 1
ATOM 1449 N N . ARG A 1 180 ? -12.042 3.535 14.902 1.00 80.44 180 ARG A N 1
ATOM 1450 C CA . ARG A 1 180 ? -10.728 3.784 14.295 1.00 80.44 180 ARG A CA 1
ATOM 1451 C C . ARG A 1 180 ? -10.695 5.136 13.575 1.00 80.44 180 ARG A C 1
ATOM 1453 O O . ARG A 1 180 ? -11.673 5.564 12.970 1.00 80.44 180 ARG A O 1
ATOM 1460 N N . LEU A 1 181 ? -9.534 5.786 13.648 1.00 86.00 181 LEU A N 1
ATOM 1461 C CA . LEU A 1 181 ? -9.180 7.013 12.932 1.00 86.00 181 LEU A CA 1
ATOM 1462 C C . LEU A 1 181 ? -7.823 6.788 12.264 1.00 86.00 181 LEU A C 1
ATOM 1464 O O . LEU A 1 181 ? -6.923 6.251 12.915 1.00 86.00 181 LEU A O 1
ATOM 1468 N N . PHE A 1 182 ? -7.692 7.190 11.000 1.00 87.50 182 PHE A N 1
ATOM 1469 C CA . PHE A 1 182 ? -6.428 7.120 10.264 1.00 87.50 182 PHE A CA 1
ATOM 1470 C C . PHE A 1 182 ? -5.467 8.245 10.660 1.00 87.50 182 PHE A C 1
ATOM 1472 O O . PHE A 1 182 ? -4.301 7.978 10.937 1.00 87.50 182 PHE A O 1
ATOM 1479 N N . SER A 1 183 ? -5.959 9.485 10.737 1.00 87.50 183 SER A N 1
ATOM 1480 C CA . SER A 1 183 ? -5.137 10.653 11.056 1.00 87.50 183 SER A CA 1
ATOM 1481 C C . SER A 1 183 ? -4.364 10.476 12.365 1.00 87.50 183 SER A C 1
ATOM 1483 O O . SER A 1 183 ? -4.917 10.035 13.378 1.00 87.50 183 SER A O 1
ATOM 1485 N N . GLY A 1 184 ? -3.073 10.806 12.334 1.00 86.62 184 GLY A N 1
ATOM 1486 C CA . GLY A 1 184 ? -2.161 10.654 13.471 1.00 86.62 184 GLY A CA 1
ATOM 1487 C C . GLY A 1 184 ? -1.675 9.225 13.749 1.00 86.62 184 GLY A C 1
ATOM 1488 O O . GLY A 1 184 ? -0.890 9.027 14.677 1.00 86.62 184 GLY A O 1
ATOM 1489 N N . LYS A 1 185 ? -2.098 8.208 12.984 1.00 93.06 185 LYS A N 1
ATOM 1490 C CA . LYS A 1 185 ? -1.565 6.843 13.126 1.00 93.06 185 LYS A CA 1
ATOM 1491 C C . LYS A 1 185 ? -0.154 6.745 12.561 1.00 93.06 185 LYS A C 1
ATOM 1493 O O . LYS A 1 185 ? 0.138 7.276 11.498 1.00 93.06 185 LYS A O 1
ATOM 1498 N N . THR A 1 186 ? 0.711 6.001 13.242 1.00 97.81 186 THR A N 1
ATOM 1499 C CA . THR A 1 186 ? 2.049 5.691 12.724 1.00 97.81 186 THR A CA 1
ATOM 1500 C C . THR A 1 186 ? 1.978 4.727 11.541 1.00 97.81 186 THR A C 1
ATOM 1502 O O . THR A 1 186 ? 1.406 3.639 11.674 1.00 97.81 186 THR A O 1
ATOM 1505 N N . VAL A 1 187 ? 2.589 5.104 10.419 1.00 98.75 187 VAL A N 1
ATOM 1506 C CA . VAL A 1 187 ? 2.644 4.317 9.180 1.00 98.75 187 VAL A CA 1
ATOM 1507 C C . VAL A 1 187 ? 4.078 3.851 8.944 1.00 98.75 187 VAL A C 1
ATOM 1509 O O . VAL A 1 187 ? 4.980 4.670 8.776 1.00 98.75 187 VAL A O 1
ATOM 1512 N N . GLY A 1 188 ? 4.277 2.536 8.924 1.00 98.75 188 GLY A N 1
ATOM 1513 C CA . GLY A 1 188 ? 5.526 1.892 8.543 1.00 98.75 188 GLY A CA 1
ATOM 1514 C C . GLY A 1 188 ? 5.490 1.480 7.074 1.00 98.75 188 GLY A C 1
ATOM 1515 O O . GLY A 1 188 ? 4.527 0.860 6.633 1.00 98.75 188 GLY A O 1
ATOM 1516 N N . ILE A 1 189 ? 6.523 1.812 6.301 1.00 98.81 189 ILE A N 1
ATOM 1517 C CA . ILE A 1 189 ? 6.593 1.505 4.864 1.00 98.81 189 ILE A CA 1
ATOM 1518 C C . ILE A 1 189 ? 7.771 0.572 4.576 1.00 98.81 189 ILE A C 1
ATOM 1520 O O . ILE A 1 189 ? 8.929 0.912 4.815 1.00 98.81 189 ILE A O 1
ATOM 1524 N N . VAL A 1 190 ? 7.487 -0.594 4.005 1.00 98.56 190 VAL A N 1
ATOM 1525 C CA . VAL A 1 190 ? 8.487 -1.553 3.528 1.00 98.56 190 VAL A CA 1
ATOM 1526 C C . VAL A 1 190 ? 8.853 -1.175 2.095 1.00 98.56 190 VAL A C 1
ATOM 1528 O O . VAL A 1 190 ? 8.109 -1.441 1.154 1.00 98.56 190 VAL A O 1
ATOM 1531 N N . GLY A 1 191 ? 10.004 -0.528 1.925 1.00 96.94 191 GLY A N 1
ATOM 1532 C CA . GLY A 1 191 ? 10.494 -0.032 0.641 1.00 96.94 191 GLY A CA 1
ATOM 1533 C C . GLY A 1 191 ? 10.161 1.438 0.383 1.00 96.94 191 GLY A C 1
ATOM 1534 O O . GLY A 1 191 ? 9.120 1.775 -0.173 1.00 96.94 191 GLY A O 1
ATOM 1535 N N . LEU A 1 192 ? 11.113 2.327 0.674 1.00 96.62 192 LEU A N 1
ATOM 1536 C CA . LEU A 1 192 ? 11.002 3.766 0.401 1.00 96.62 192 LEU A CA 1
ATOM 1537 C C . LEU A 1 192 ? 11.514 4.135 -1.011 1.00 96.62 192 LEU A C 1
ATOM 1539 O O . LEU A 1 192 ? 12.437 4.929 -1.188 1.00 96.62 192 LEU A O 1
ATOM 1543 N N . GLY A 1 193 ? 10.963 3.463 -2.028 1.00 92.69 193 GLY A N 1
ATOM 1544 C CA . GLY A 1 193 ? 11.211 3.747 -3.448 1.00 92.69 193 GLY A CA 1
ATOM 1545 C C . GLY A 1 193 ? 10.265 4.816 -4.007 1.00 92.69 193 GLY A C 1
ATOM 1546 O O . GLY A 1 193 ? 9.664 5.578 -3.258 1.00 92.69 193 GLY A O 1
ATOM 1547 N N . ARG A 1 194 ? 10.063 4.847 -5.333 1.00 88.38 194 ARG A N 1
ATOM 1548 C CA . ARG A 1 194 ? 9.129 5.799 -5.978 1.00 88.38 194 ARG A CA 1
ATOM 1549 C C . ARG A 1 194 ? 7.714 5.714 -5.389 1.00 88.38 194 ARG A C 1
ATOM 1551 O O . ARG A 1 194 ? 7.132 6.739 -5.049 1.00 88.38 194 ARG A O 1
ATOM 1558 N N . ILE A 1 195 ? 7.192 4.494 -5.240 1.00 89.00 195 ILE A N 1
ATOM 1559 C CA . ILE A 1 195 ? 5.846 4.239 -4.707 1.00 89.00 195 ILE A CA 1
ATOM 1560 C C . ILE A 1 195 ? 5.801 4.541 -3.205 1.00 89.00 195 ILE A C 1
ATOM 1562 O O . ILE A 1 195 ? 4.988 5.358 -2.779 1.00 89.00 195 ILE A O 1
ATOM 1566 N N . GLY A 1 196 ? 6.718 3.968 -2.417 1.00 95.38 196 GLY A N 1
ATOM 1567 C CA . GLY A 1 196 ? 6.782 4.191 -0.969 1.00 95.38 196 GLY A CA 1
ATOM 1568 C C . GLY A 1 196 ? 6.904 5.667 -0.578 1.00 95.38 196 GLY A C 1
ATOM 1569 O O . GLY A 1 196 ? 6.155 6.135 0.274 1.00 95.38 196 GLY A O 1
ATOM 1570 N N . SER A 1 197 ? 7.762 6.442 -1.248 1.00 94.38 197 SER A N 1
ATOM 1571 C CA . SER A 1 197 ? 7.888 7.887 -1.000 1.00 94.38 197 SER A CA 1
ATOM 1572 C C . SER A 1 197 ? 6.612 8.658 -1.340 1.00 94.38 197 SER A C 1
ATOM 1574 O O . SER A 1 197 ? 6.252 9.610 -0.646 1.00 94.38 197 SER A O 1
ATOM 1576 N N . ALA A 1 198 ? 5.897 8.247 -2.390 1.00 91.75 198 ALA A N 1
ATOM 1577 C CA . ALA A 1 198 ? 4.631 8.862 -2.758 1.00 91.75 198 ALA A CA 1
ATOM 1578 C C . ALA A 1 198 ? 3.521 8.521 -1.742 1.00 91.75 198 ALA A C 1
ATOM 1580 O O . ALA A 1 198 ? 2.680 9.372 -1.450 1.00 91.75 198 ALA A O 1
ATOM 1581 N N . ILE A 1 199 ? 3.514 7.304 -1.191 1.00 94.69 199 ILE A N 1
ATOM 1582 C CA . ILE A 1 199 ? 2.612 6.902 -0.100 1.00 94.69 199 ILE A CA 1
ATOM 1583 C C . ILE A 1 199 ? 2.917 7.721 1.156 1.00 94.69 199 ILE A C 1
ATOM 1585 O O . ILE A 1 199 ? 2.006 8.334 1.708 1.00 94.69 199 ILE A O 1
ATOM 1589 N N . ALA A 1 200 ? 4.192 7.814 1.543 1.00 96.00 200 ALA A N 1
ATOM 1590 C CA . ALA A 1 200 ? 4.640 8.605 2.685 1.00 96.00 200 ALA A CA 1
ATOM 1591 C C . ALA A 1 200 ? 4.153 10.057 2.590 1.00 96.00 200 ALA A C 1
ATOM 1593 O O . ALA A 1 200 ? 3.455 10.526 3.483 1.00 96.00 200 ALA A O 1
ATOM 1594 N N . LYS A 1 201 ? 4.410 10.724 1.454 1.00 93.25 201 LYS A N 1
ATOM 1595 C CA . LYS A 1 201 ? 3.981 12.110 1.205 1.00 93.25 201 LYS A CA 1
ATOM 1596 C C . LYS A 1 201 ? 2.471 12.309 1.387 1.00 93.25 201 LYS A C 1
ATOM 1598 O O . LYS A 1 201 ? 2.048 13.353 1.871 1.00 93.25 201 LYS A O 1
ATOM 1603 N N . ARG A 1 202 ? 1.649 11.334 0.979 1.00 91.44 202 ARG A N 1
ATOM 1604 C CA . ARG A 1 202 ? 0.188 11.405 1.150 1.00 91.44 202 ARG A CA 1
ATOM 1605 C C . ARG A 1 202 ? -0.209 11.199 2.605 1.00 91.44 202 ARG A C 1
ATOM 1607 O O . ARG A 1 202 ? -1.008 11.972 3.110 1.00 91.44 202 ARG A O 1
ATOM 1614 N N . ALA A 1 203 ? 0.364 10.204 3.279 1.00 88.44 203 ALA A N 1
ATOM 1615 C CA . ALA A 1 203 ? 0.077 9.922 4.683 1.00 88.44 203 ALA A CA 1
ATOM 1616 C C . ALA A 1 203 ? 0.499 11.076 5.614 1.00 88.44 203 ALA A C 1
ATOM 1618 O O . ALA A 1 203 ? -0.208 11.370 6.575 1.00 88.44 203 ALA A O 1
ATOM 1619 N N . GLU A 1 204 ? 1.584 11.792 5.299 1.00 90.12 204 GLU A N 1
ATOM 1620 C CA . GLU A 1 204 ? 1.992 12.999 6.034 1.00 90.12 204 GLU A CA 1
ATOM 1621 C C . GLU A 1 204 ? 0.897 14.071 6.083 1.00 90.12 204 GLU A C 1
ATOM 1623 O O . GLU A 1 204 ? 0.731 14.725 7.111 1.00 90.12 204 GLU A O 1
ATOM 1628 N N . ALA A 1 205 ? 0.114 14.231 5.011 1.00 87.06 205 ALA A N 1
ATOM 1629 C CA . ALA A 1 205 ? -0.979 15.205 4.968 1.00 87.06 205 ALA A CA 1
ATOM 1630 C C . ALA A 1 205 ? -2.100 14.893 5.981 1.00 87.06 205 ALA A C 1
ATOM 1632 O O . ALA A 1 205 ? -2.861 15.784 6.347 1.00 87.06 205 ALA A O 1
ATOM 1633 N N . PHE A 1 206 ? -2.168 13.655 6.483 1.00 83.06 206 PHE A N 1
ATOM 1634 C CA . PHE A 1 206 ? -3.080 13.230 7.551 1.00 83.06 206 PHE A CA 1
ATOM 1635 C C . PHE A 1 206 ? -2.442 13.320 8.949 1.00 83.06 206 PHE A C 1
ATOM 1637 O O . PHE A 1 206 ? -2.989 12.801 9.925 1.00 83.06 206 PHE A O 1
ATOM 1644 N N . GLY A 1 207 ? -1.267 13.946 9.066 1.00 85.31 207 GLY A N 1
ATOM 1645 C CA . GLY A 1 207 ? -0.522 14.053 10.320 1.00 85.31 207 GLY A CA 1
ATOM 1646 C C . GLY A 1 207 ? 0.042 12.720 10.814 1.00 85.31 207 GLY A C 1
ATOM 1647 O O . GLY A 1 207 ? 0.331 12.583 12.001 1.00 85.31 207 GLY A O 1
ATOM 1648 N N . CYS A 1 208 ? 0.163 11.717 9.941 1.00 92.88 208 CYS A N 1
ATOM 1649 C CA . CYS A 1 208 ? 0.686 10.403 10.299 1.00 92.88 208 CYS A CA 1
ATOM 1650 C C . CYS A 1 208 ? 2.215 10.448 10.467 1.00 92.88 208 CYS A C 1
ATOM 1652 O O . CYS A 1 208 ? 2.911 10.839 9.526 1.00 92.88 208 CYS A O 1
ATOM 1654 N N . PRO A 1 209 ? 2.774 10.004 11.610 1.00 97.81 209 PRO A N 1
ATOM 1655 C CA . PRO A 1 209 ? 4.209 9.772 11.726 1.00 97.81 209 PRO A CA 1
ATOM 1656 C C . PRO A 1 209 ? 4.637 8.647 10.780 1.00 97.81 209 PRO A C 1
ATOM 1658 O O . PRO A 1 209 ? 4.033 7.573 10.784 1.00 97.81 209 PRO A O 1
ATOM 1661 N N . ILE A 1 210 ? 5.680 8.881 9.982 1.00 98.50 210 ILE A N 1
ATOM 1662 C CA . ILE A 1 210 ? 6.152 7.918 8.982 1.00 98.50 210 ILE A CA 1
ATOM 1663 C C . ILE A 1 210 ? 7.488 7.306 9.406 1.00 98.50 210 ILE A C 1
ATOM 1665 O O . ILE A 1 210 ? 8.443 8.010 9.750 1.00 98.50 210 ILE A O 1
ATOM 1669 N N . SER A 1 211 ? 7.565 5.985 9.311 1.00 98.62 211 SER A N 1
ATOM 1670 C CA . SER A 1 211 ? 8.791 5.201 9.421 1.00 98.62 211 SER A CA 1
ATOM 1671 C C . SER A 1 211 ? 8.929 4.259 8.228 1.00 98.62 211 SER A C 1
ATOM 1673 O O . SER A 1 211 ? 7.962 3.983 7.515 1.00 98.62 211 SER A O 1
ATOM 1675 N N . TYR A 1 212 ? 10.139 3.775 7.962 1.00 98.75 212 TYR A N 1
ATOM 1676 C CA . TYR A 1 212 ? 10.369 2.870 6.842 1.00 98.75 212 TYR A CA 1
ATOM 1677 C C . TYR A 1 212 ? 11.465 1.847 7.114 1.00 98.75 212 TYR A C 1
ATOM 1679 O O . TYR A 1 212 ? 12.371 2.070 7.913 1.00 98.75 212 TYR A O 1
ATOM 1687 N N . TYR A 1 213 ? 11.382 0.746 6.376 1.00 98.44 213 TYR A N 1
ATOM 1688 C CA . TYR A 1 213 ? 12.421 -0.265 6.257 1.00 98.44 213 TYR A CA 1
ATOM 1689 C C . TYR A 1 213 ? 12.868 -0.352 4.796 1.00 98.44 213 TYR A C 1
ATOM 1691 O O . TYR A 1 213 ? 12.052 -0.355 3.868 1.00 98.44 213 TYR A O 1
ATOM 1699 N N . SER A 1 214 ? 14.175 -0.444 4.578 1.00 95.06 214 SER A N 1
ATOM 1700 C CA . SER A 1 214 ? 14.778 -0.792 3.292 1.00 95.06 214 SER A CA 1
ATOM 1701 C C . SER A 1 214 ? 16.162 -1.393 3.505 1.00 95.06 214 SER A C 1
ATOM 1703 O O . SER A 1 214 ? 16.745 -1.231 4.566 1.00 95.06 214 SER A O 1
ATOM 1705 N N . ARG A 1 215 ? 16.718 -2.046 2.474 1.00 91.25 215 ARG A N 1
ATOM 1706 C CA . ARG A 1 215 ? 18.070 -2.645 2.516 1.00 91.25 215 ARG A CA 1
ATOM 1707 C C . ARG A 1 215 ? 19.166 -1.684 2.994 1.00 91.25 215 ARG A C 1
ATOM 1709 O O . ARG A 1 215 ? 20.126 -2.112 3.618 1.00 91.25 215 ARG A O 1
ATOM 1716 N N . SER A 1 216 ? 19.043 -0.406 2.651 1.00 92.38 216 SER A N 1
ATOM 1717 C CA . SER A 1 216 ? 19.936 0.657 3.100 1.00 92.38 216 SER A CA 1
ATOM 1718 C C . SER A 1 216 ? 19.119 1.870 3.515 1.00 92.38 216 SER A C 1
ATOM 1720 O O . SER A 1 216 ? 18.053 2.121 2.937 1.00 92.38 216 SER A O 1
ATOM 1722 N N . GLU A 1 217 ? 19.644 2.649 4.454 1.00 96.31 217 GLU A N 1
ATOM 1723 C CA . GLU A 1 217 ? 19.083 3.949 4.807 1.00 96.31 217 GLU A CA 1
ATOM 1724 C C . GLU A 1 217 ? 19.106 4.894 3.593 1.00 96.31 217 GLU A C 1
ATOM 1726 O O . GLU A 1 217 ? 20.006 4.855 2.746 1.00 96.31 217 GLU A O 1
ATOM 1731 N N . LYS A 1 218 ? 18.071 5.724 3.477 1.00 93.19 218 LYS A N 1
ATOM 1732 C CA . LYS A 1 218 ? 17.972 6.807 2.501 1.00 93.19 218 LYS A CA 1
ATOM 1733 C C . LYS A 1 218 ? 18.412 8.097 3.180 1.00 93.19 218 LYS A C 1
ATOM 1735 O O . LYS A 1 218 ? 17.640 8.667 3.940 1.00 93.19 218 LYS A O 1
ATOM 1740 N N . LEU A 1 219 ? 19.627 8.549 2.873 1.00 89.38 219 LEU A N 1
ATOM 1741 C CA . LEU A 1 219 ? 20.236 9.737 3.488 1.00 89.38 219 LEU A CA 1
ATOM 1742 C C . LEU A 1 219 ? 19.400 11.013 3.297 1.00 89.38 219 LEU A C 1
ATOM 1744 O O . LEU A 1 219 ? 19.353 11.852 4.186 1.00 89.38 219 LEU A O 1
ATOM 1748 N N . ASP A 1 220 ? 18.683 11.121 2.176 1.00 89.19 220 ASP A N 1
ATOM 1749 C CA . ASP A 1 220 ? 17.822 12.274 1.874 1.00 89.19 220 ASP A CA 1
ATOM 1750 C C . ASP A 1 220 ? 16.400 12.148 2.458 1.00 89.19 220 ASP A C 1
ATOM 1752 O O . ASP A 1 220 ? 15.526 12.976 2.191 1.00 89.19 220 ASP A O 1
ATOM 1756 N N . SER A 1 221 ? 16.116 11.084 3.216 1.00 92.38 221 SER A N 1
ATOM 1757 C CA . SER A 1 221 ? 14.805 10.865 3.824 1.00 92.38 221 SER A CA 1
ATOM 1758 C C . SER A 1 221 ? 14.726 11.509 5.203 1.00 92.38 221 SER A C 1
ATOM 1760 O O . SER A 1 221 ? 15.537 11.234 6.079 1.00 92.38 221 SER A O 1
ATOM 1762 N N . LYS A 1 222 ? 13.670 12.293 5.433 1.00 95.31 222 LYS A N 1
ATOM 1763 C CA . LYS A 1 222 ? 13.303 12.808 6.765 1.00 95.31 222 LYS A CA 1
ATOM 1764 C C . LYS A 1 222 ? 12.586 11.780 7.651 1.00 95.31 222 LYS A C 1
ATOM 1766 O O . LYS A 1 222 ? 12.274 12.075 8.802 1.00 95.31 222 LYS A O 1
ATOM 1771 N N . TYR A 1 223 ? 12.239 10.614 7.107 1.00 97.88 223 TYR A N 1
ATOM 1772 C CA . TYR A 1 223 ? 11.465 9.599 7.821 1.00 97.88 223 TYR A CA 1
ATOM 1773 C C . TYR A 1 223 ? 12.357 8.732 8.697 1.00 97.88 223 TYR A C 1
ATOM 1775 O O . TYR A 1 223 ? 13.521 8.503 8.378 1.00 97.88 223 TYR A O 1
ATOM 1783 N N . LYS A 1 224 ? 11.796 8.190 9.781 1.00 97.94 224 LYS A N 1
ATOM 1784 C CA . LYS A 1 224 ? 12.546 7.313 10.682 1.00 97.94 224 LYS A CA 1
ATOM 1785 C C . LYS A 1 224 ? 12.892 5.995 9.986 1.00 97.94 224 LYS A C 1
ATOM 1787 O O . LYS A 1 224 ? 11.991 5.250 9.600 1.00 97.94 224 LYS A O 1
ATOM 1792 N N . TYR A 1 225 ? 14.182 5.704 9.862 1.00 98.50 225 TYR A N 1
ATOM 1793 C CA . TYR A 1 225 ? 14.680 4.438 9.337 1.00 98.50 225 TYR A CA 1
ATOM 1794 C C . TYR A 1 225 ? 14.697 3.349 10.416 1.00 98.50 225 TYR A C 1
ATOM 1796 O O . TYR A 1 225 ? 15.071 3.599 11.562 1.00 98.50 225 TYR A O 1
ATOM 1804 N N . TYR A 1 226 ? 14.322 2.135 10.026 1.00 98.56 226 TYR A N 1
ATOM 1805 C CA . TYR A 1 226 ? 14.515 0.912 10.793 1.00 98.56 226 TYR A CA 1
ATOM 1806 C C . TYR A 1 226 ? 15.353 -0.071 9.975 1.00 98.56 226 TYR A C 1
ATOM 1808 O O . TYR A 1 226 ? 15.050 -0.338 8.813 1.00 98.56 226 TYR A O 1
ATOM 1816 N N . SER A 1 227 ? 16.399 -0.624 10.592 1.00 96.75 227 SER A N 1
ATOM 1817 C CA . SER A 1 227 ? 17.321 -1.572 9.952 1.00 96.75 227 SER A CA 1
ATOM 1818 C C . SER A 1 227 ? 16.782 -3.000 9.875 1.00 96.75 227 SER A C 1
ATOM 1820 O O . SER A 1 227 ? 17.335 -3.820 9.146 1.00 96.75 227 SER A O 1
ATOM 1822 N N . ASN A 1 228 ? 15.704 -3.305 10.599 1.00 96.12 228 ASN A N 1
ATOM 1823 C CA . ASN A 1 228 ? 14.998 -4.578 10.539 1.00 96.12 228 ASN A CA 1
ATOM 1824 C C . ASN A 1 228 ? 13.478 -4.346 10.493 1.00 96.12 228 ASN A C 1
ATOM 1826 O O . ASN A 1 228 ? 12.967 -3.321 10.950 1.00 96.12 228 ASN A O 1
ATOM 1830 N N . ILE A 1 229 ? 12.760 -5.292 9.889 1.00 97.62 229 ILE A N 1
ATOM 1831 C CA . ILE A 1 229 ? 11.319 -5.159 9.657 1.00 97.62 229 ILE A CA 1
ATOM 1832 C C . ILE A 1 229 ? 10.483 -5.393 10.921 1.00 97.62 229 ILE A C 1
ATOM 1834 O O . ILE A 1 229 ? 9.402 -4.824 11.049 1.00 97.62 229 ILE A O 1
ATOM 1838 N N . ILE A 1 230 ? 10.995 -6.177 11.869 1.00 98.31 230 ILE A N 1
ATOM 1839 C CA . ILE A 1 230 ? 10.313 -6.478 13.132 1.00 98.31 230 ILE A CA 1
ATOM 1840 C C . ILE A 1 230 ? 10.165 -5.200 13.965 1.00 98.31 230 ILE A C 1
ATOM 1842 O O . ILE A 1 230 ? 9.064 -4.878 14.404 1.00 98.31 230 ILE A O 1
ATOM 1846 N N . ASP A 1 231 ? 11.231 -4.413 14.099 1.00 98.31 231 ASP A N 1
ATOM 1847 C CA . ASP A 1 231 ? 11.205 -3.134 14.805 1.00 98.31 231 ASP A CA 1
ATOM 1848 C C . ASP A 1 231 ? 10.298 -2.124 14.099 1.00 98.31 231 ASP A C 1
ATOM 1850 O O . ASP A 1 231 ? 9.600 -1.357 14.765 1.00 98.31 231 ASP A O 1
ATOM 1854 N N . LEU A 1 232 ? 10.264 -2.126 12.761 1.00 98.62 232 LEU A N 1
ATOM 1855 C CA . LEU A 1 232 ? 9.310 -1.304 12.017 1.00 98.62 232 LEU A CA 1
ATOM 1856 C C . LEU A 1 232 ? 7.868 -1.688 12.380 1.00 98.62 232 LEU A C 1
ATOM 1858 O O . LEU A 1 232 ? 7.070 -0.812 12.719 1.00 98.62 232 LEU A O 1
ATOM 1862 N N . ALA A 1 233 ? 7.547 -2.983 12.328 1.00 98.56 233 ALA A N 1
ATOM 1863 C CA . ALA A 1 233 ? 6.221 -3.508 12.633 1.00 98.56 233 ALA A CA 1
ATOM 1864 C C . ALA A 1 233 ? 5.809 -3.211 14.082 1.00 98.56 233 ALA A C 1
ATOM 1866 O O . ALA A 1 233 ? 4.697 -2.743 14.306 1.00 98.56 233 ALA A O 1
ATOM 1867 N N . ALA A 1 234 ? 6.731 -3.359 15.039 1.00 98.38 234 ALA A N 1
ATOM 1868 C CA . ALA A 1 234 ? 6.500 -3.083 16.459 1.00 98.38 234 ALA A CA 1
ATOM 1869 C C . ALA A 1 234 ? 6.157 -1.613 16.739 1.00 98.38 234 ALA A C 1
ATOM 1871 O O . 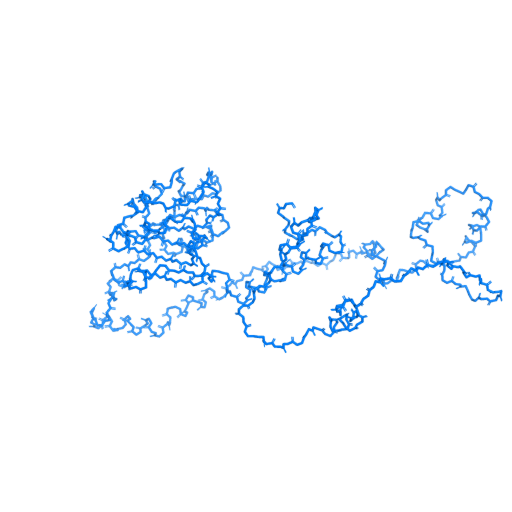ALA A 1 234 ? 5.540 -1.288 17.752 1.00 98.38 234 ALA A O 1
ATOM 1872 N N . ASN A 1 235 ? 6.589 -0.709 15.857 1.00 98.31 235 ASN A N 1
ATOM 1873 C CA . ASN A 1 235 ? 6.468 0.732 16.034 1.00 98.31 235 ASN A CA 1
ATOM 1874 C C . ASN A 1 235 ? 5.486 1.382 15.051 1.00 98.31 235 ASN A C 1
ATOM 1876 O O . ASN A 1 235 ? 5.482 2.608 14.924 1.00 98.31 235 ASN A O 1
ATOM 1880 N N . CYS A 1 236 ? 4.646 0.610 14.357 1.00 98.12 236 CYS A N 1
ATOM 1881 C CA . CYS A 1 236 ? 3.622 1.156 13.472 1.00 98.12 236 CYS A CA 1
ATOM 1882 C C . CYS A 1 236 ? 2.239 0.557 13.740 1.00 98.12 236 CYS A C 1
ATOM 1884 O O . CYS A 1 236 ? 2.093 -0.525 14.294 1.00 98.12 236 CYS A O 1
ATOM 1886 N N . HIS A 1 237 ? 1.200 1.297 13.355 1.00 97.94 237 HIS A N 1
ATOM 1887 C CA . HIS A 1 237 ? -0.173 0.792 13.357 1.00 97.94 237 HIS A CA 1
ATOM 1888 C C . HIS A 1 237 ? -0.569 0.251 11.982 1.00 97.94 237 HIS A C 1
ATOM 1890 O O . HIS A 1 237 ? -1.481 -0.561 11.870 1.00 97.94 237 HIS A O 1
ATOM 1896 N N . ILE A 1 238 ? 0.066 0.762 10.928 1.00 98.62 238 ILE A N 1
ATOM 1897 C CA . ILE A 1 238 ? -0.236 0.435 9.540 1.00 98.62 238 ILE A CA 1
ATOM 1898 C C . ILE A 1 238 ? 1.089 0.113 8.865 1.00 98.62 238 ILE A C 1
ATOM 1900 O O . ILE A 1 238 ? 1.956 0.983 8.803 1.00 98.62 238 ILE A O 1
ATOM 1904 N N . LEU A 1 239 ? 1.234 -1.112 8.372 1.00 98.88 239 LEU A N 1
ATOM 1905 C CA . LEU A 1 239 ? 2.426 -1.588 7.684 1.00 98.88 239 LEU A CA 1
ATOM 1906 C C . LEU A 1 239 ? 2.128 -1.731 6.191 1.00 98.88 239 LEU A C 1
ATOM 1908 O O . LEU A 1 239 ? 1.311 -2.559 5.799 1.00 98.88 239 LEU A O 1
ATOM 1912 N N . VAL A 1 240 ? 2.771 -0.918 5.358 1.00 98.88 240 VAL A N 1
ATOM 1913 C CA . VAL A 1 240 ? 2.533 -0.867 3.910 1.00 98.88 240 VAL A CA 1
ATOM 1914 C C . VAL A 1 240 ? 3.686 -1.517 3.157 1.00 98.88 240 VAL A C 1
ATOM 1916 O O . VAL A 1 240 ? 4.831 -1.085 3.281 1.00 98.88 240 VAL A O 1
ATOM 1919 N N . VAL A 1 241 ? 3.388 -2.518 2.334 1.00 98.69 241 VAL A N 1
ATOM 1920 C CA . VAL A 1 241 ? 4.362 -3.220 1.494 1.00 98.69 241 VAL A CA 1
ATOM 1921 C C . VAL A 1 241 ? 4.436 -2.563 0.117 1.00 98.69 241 VAL A C 1
ATOM 1923 O O . VAL A 1 241 ? 3.484 -2.616 -0.658 1.00 98.69 241 VAL A O 1
ATOM 1926 N N . ALA A 1 242 ? 5.571 -1.924 -0.182 1.00 97.31 242 ALA A N 1
ATOM 1927 C CA . ALA A 1 242 ? 5.804 -1.163 -1.414 1.00 97.31 242 ALA A CA 1
ATOM 1928 C C . ALA A 1 242 ? 7.214 -1.397 -2.005 1.00 97.31 242 ALA A C 1
ATOM 1930 O O . ALA A 1 242 ? 7.765 -0.536 -2.703 1.00 97.31 242 ALA A O 1
ATOM 1931 N N . CYS A 1 243 ? 7.823 -2.549 -1.709 1.00 95.00 243 CYS A N 1
ATOM 1932 C CA . CYS A 1 243 ? 9.127 -2.959 -2.223 1.00 95.00 243 CYS A CA 1
ATOM 1933 C C . CYS A 1 243 ? 9.001 -3.875 -3.454 1.00 95.00 243 CYS A C 1
ATOM 1935 O O . CYS A 1 243 ? 7.936 -4.403 -3.765 1.00 95.00 243 CYS A O 1
ATOM 1937 N N . SER A 1 244 ? 10.108 -4.058 -4.177 1.00 92.50 244 SER A N 1
ATOM 1938 C CA . SER A 1 244 ? 10.197 -5.080 -5.226 1.00 92.50 244 SER A CA 1
ATOM 1939 C C . SER A 1 244 ? 10.197 -6.478 -4.610 1.00 92.50 244 SER A C 1
ATOM 1941 O O . SER A 1 244 ? 10.691 -6.646 -3.499 1.00 92.50 244 SER A O 1
ATOM 1943 N N . LEU A 1 245 ? 9.684 -7.472 -5.337 1.00 95.19 245 LEU A N 1
ATOM 1944 C CA . LEU A 1 245 ? 9.828 -8.879 -4.965 1.00 95.19 245 LEU A CA 1
ATOM 1945 C C . LEU A 1 245 ? 11.191 -9.415 -5.423 1.00 95.19 245 LEU A C 1
ATOM 1947 O O . LEU A 1 245 ? 11.577 -9.249 -6.579 1.00 95.19 245 LEU A O 1
ATOM 1951 N N . THR A 1 246 ? 11.897 -10.040 -4.492 1.00 93.25 246 THR A N 1
ATOM 1952 C CA . THR A 1 246 ? 13.194 -10.713 -4.618 1.00 93.25 246 THR A CA 1
ATOM 1953 C C . THR A 1 246 ? 13.202 -11.909 -3.667 1.00 93.25 246 THR A C 1
ATOM 1955 O O . THR A 1 246 ? 12.320 -12.005 -2.813 1.00 93.25 246 THR A O 1
ATOM 1958 N N . GLU A 1 247 ? 14.206 -12.782 -3.748 1.00 95.00 247 GLU A N 1
ATOM 1959 C CA . GLU A 1 247 ? 14.358 -13.890 -2.791 1.00 95.00 247 GLU A CA 1
ATOM 1960 C C . GLU A 1 247 ? 14.425 -13.395 -1.338 1.00 95.00 247 GLU A C 1
ATOM 1962 O O . GLU A 1 247 ? 13.795 -13.964 -0.456 1.00 95.00 247 GLU A O 1
ATOM 1967 N N . GLU A 1 248 ? 15.104 -12.272 -1.082 1.00 92.94 248 GLU A N 1
ATOM 1968 C CA . GLU A 1 248 ? 15.243 -11.712 0.270 1.00 92.94 248 GLU A CA 1
ATOM 1969 C C . GLU A 1 248 ? 13.968 -11.035 0.788 1.00 92.94 248 GLU A C 1
ATOM 1971 O O . GLU A 1 248 ? 13.847 -10.777 1.983 1.00 92.94 248 GLU A O 1
ATOM 1976 N N . THR A 1 249 ? 13.042 -10.677 -0.104 1.00 96.19 249 THR A N 1
ATOM 1977 C CA . THR A 1 249 ? 11.774 -10.022 0.261 1.00 96.19 249 THR A CA 1
ATOM 1978 C C . THR A 1 249 ? 10.578 -10.964 0.160 1.00 96.19 249 THR A C 1
ATOM 1980 O O . THR A 1 249 ? 9.467 -10.585 0.538 1.00 96.19 249 THR A O 1
ATOM 1983 N N . ARG A 1 250 ? 10.788 -12.197 -0.311 1.00 98.06 250 ARG A N 1
ATOM 1984 C CA . ARG A 1 250 ? 9.778 -13.248 -0.278 1.00 98.06 250 ARG A CA 1
ATOM 1985 C C . ARG A 1 250 ? 9.446 -13.577 1.175 1.00 98.06 250 ARG A C 1
ATOM 1987 O O . ARG A 1 250 ? 10.338 -13.807 1.984 1.00 98.06 250 ARG A O 1
ATOM 1994 N N . HIS A 1 251 ? 8.155 -13.559 1.493 1.00 98.56 251 HIS A N 1
ATOM 1995 C CA . HIS A 1 251 ? 7.600 -13.759 2.833 1.00 98.56 251 HIS A CA 1
ATOM 1996 C C . HIS A 1 251 ? 8.242 -12.848 3.890 1.00 98.56 251 HIS A C 1
ATOM 1998 O O . HIS A 1 251 ? 8.347 -13.208 5.059 1.00 98.56 251 HIS A O 1
ATOM 2004 N N . ILE A 1 252 ? 8.657 -11.637 3.492 1.00 98.31 252 ILE A N 1
ATOM 2005 C CA . ILE A 1 252 ? 9.215 -10.648 4.421 1.00 98.31 252 ILE A CA 1
ATOM 2006 C C . ILE A 1 252 ? 8.206 -10.266 5.513 1.00 98.31 252 ILE A C 1
ATOM 2008 O O . ILE A 1 252 ? 8.598 -9.929 6.628 1.00 98.31 252 ILE A O 1
ATOM 2012 N N . ILE A 1 253 ? 6.907 -10.352 5.210 1.00 98.69 253 ILE A N 1
ATOM 2013 C CA . ILE A 1 253 ? 5.828 -10.309 6.195 1.00 98.69 253 ILE A CA 1
ATOM 2014 C C . ILE A 1 253 ? 5.451 -11.749 6.551 1.00 98.69 253 ILE A C 1
ATOM 2016 O O . ILE A 1 253 ? 4.533 -12.335 5.981 1.00 98.69 253 ILE A O 1
ATOM 2020 N N . ASN A 1 254 ? 6.199 -12.323 7.483 1.00 98.62 254 ASN A N 1
ATOM 2021 C CA . ASN A 1 254 ? 5.962 -13.662 8.016 1.00 98.62 254 ASN A CA 1
ATOM 2022 C C . ASN A 1 254 ? 5.147 -13.611 9.324 1.00 98.62 254 ASN A C 1
ATOM 2024 O O . ASN A 1 254 ? 4.785 -12.540 9.823 1.00 98.62 254 ASN A O 1
ATOM 2028 N N . ARG A 1 255 ? 4.910 -14.784 9.925 1.00 98.69 255 ARG A N 1
ATOM 2029 C CA . ARG A 1 255 ? 4.225 -14.937 11.221 1.00 98.69 255 ARG A CA 1
ATOM 2030 C C . ARG A 1 255 ? 4.770 -14.028 12.326 1.00 98.69 255 ARG A C 1
ATOM 2032 O O . ARG A 1 255 ? 3.991 -13.492 13.112 1.00 98.69 255 ARG A O 1
ATOM 2039 N N . GLU A 1 256 ? 6.089 -13.869 12.414 1.00 98.62 256 GLU A N 1
ATOM 2040 C CA . GLU A 1 256 ? 6.730 -13.053 13.450 1.00 98.62 256 GLU A CA 1
ATOM 2041 C C . GLU A 1 256 ? 6.374 -11.573 13.282 1.00 98.62 256 GLU A C 1
ATOM 2043 O O . GLU A 1 256 ? 5.876 -10.949 14.219 1.00 98.62 256 GLU A O 1
ATOM 2048 N N . VAL A 1 257 ? 6.520 -11.041 12.065 1.00 98.75 257 VAL A N 1
ATOM 2049 C CA . VAL A 1 257 ? 6.141 -9.660 11.732 1.00 98.75 257 VAL A CA 1
ATOM 2050 C C . VAL A 1 257 ? 4.649 -9.422 11.977 1.00 98.75 257 VAL A C 1
ATOM 2052 O O . VAL A 1 257 ? 4.277 -8.401 12.558 1.00 98.75 257 VAL A O 1
ATOM 2055 N N . ILE A 1 258 ? 3.795 -10.374 11.593 1.00 98.81 258 ILE A N 1
ATOM 2056 C CA . ILE A 1 258 ? 2.342 -10.300 11.799 1.00 98.81 258 ILE A CA 1
ATOM 2057 C C . ILE A 1 258 ? 1.995 -10.235 13.292 1.00 98.81 258 ILE A C 1
ATOM 2059 O O . ILE A 1 258 ? 1.198 -9.391 13.702 1.00 98.81 258 ILE A O 1
ATOM 2063 N N . ASN A 1 259 ? 2.603 -11.090 14.118 1.00 98.56 259 ASN A N 1
ATOM 2064 C CA . ASN A 1 259 ? 2.342 -11.119 15.559 1.00 98.56 259 ASN A CA 1
ATOM 2065 C C . ASN A 1 259 ? 2.804 -9.842 16.261 1.00 98.56 259 ASN A C 1
ATOM 2067 O O . ASN A 1 259 ? 2.139 -9.372 17.183 1.00 98.56 259 ASN A O 1
ATOM 2071 N N . VAL A 1 260 ? 3.929 -9.282 15.819 1.00 98.44 260 VAL A N 1
ATOM 2072 C CA . VAL A 1 260 ? 4.472 -8.035 16.361 1.00 98.44 260 VAL A CA 1
ATOM 2073 C C . VAL A 1 260 ? 3.614 -6.830 15.963 1.00 98.44 260 VAL A C 1
ATOM 2075 O O . VAL A 1 260 ? 3.374 -5.959 16.797 1.00 98.44 260 VAL A O 1
ATOM 2078 N N . LEU A 1 261 ? 3.098 -6.798 14.729 1.00 98.56 261 LEU A N 1
ATOM 2079 C CA . LEU A 1 261 ? 2.134 -5.786 14.279 1.00 98.56 261 LEU A CA 1
ATOM 2080 C C . LEU A 1 261 ? 0.809 -5.876 15.066 1.00 98.56 261 LEU A C 1
ATOM 2082 O O . LEU A 1 261 ? 0.230 -4.862 15.468 1.00 98.56 261 LEU A O 1
ATOM 2086 N N . GLY A 1 262 ? 0.357 -7.102 15.333 1.00 98.06 262 GLY A N 1
ATOM 2087 C CA . GLY A 1 262 ? -0.613 -7.419 16.375 1.00 98.06 262 GLY A CA 1
ATOM 2088 C C . GLY A 1 262 ? -2.078 -7.048 16.086 1.00 98.06 262 GLY A C 1
ATOM 2089 O O . GLY A 1 262 ? -2.440 -6.557 15.011 1.00 98.06 262 GLY A O 1
ATOM 2090 N N . PRO A 1 263 ? -2.969 -7.232 17.082 1.00 97.44 263 PRO A N 1
ATOM 2091 C CA . PRO A 1 263 ? -4.428 -7.211 16.901 1.00 97.44 263 PRO A CA 1
ATOM 2092 C C . PRO A 1 263 ? -5.008 -5.815 16.628 1.00 97.44 263 PRO A C 1
ATOM 2094 O O . PRO A 1 263 ? -6.188 -5.661 16.317 1.00 97.44 263 PRO A O 1
ATOM 2097 N N . LYS A 1 264 ? -4.193 -4.767 16.774 1.00 94.81 264 LYS A N 1
ATOM 2098 C CA . LYS A 1 264 ? -4.556 -3.380 16.446 1.00 94.81 264 LYS A CA 1
ATOM 2099 C C . LYS A 1 264 ? -3.906 -2.896 15.153 1.00 94.81 264 LYS A C 1
ATOM 2101 O O . LYS A 1 264 ? -4.248 -1.805 14.696 1.00 94.81 264 LYS A O 1
ATOM 2106 N N . GLY A 1 265 ? -2.968 -3.668 14.612 1.00 97.50 265 GLY A N 1
ATOM 2107 C CA . GLY A 1 265 ? -2.237 -3.327 13.409 1.00 97.50 265 GLY A CA 1
ATOM 2108 C C . GLY A 1 265 ? -2.973 -3.747 12.140 1.00 97.50 265 GLY A C 1
ATOM 2109 O O . GLY A 1 265 ? -3.849 -4.615 12.163 1.00 97.50 265 GLY A O 1
ATOM 2110 N N . VAL A 1 266 ? -2.626 -3.094 11.035 1.00 98.38 266 VAL A N 1
ATOM 2111 C CA . VAL A 1 266 ? -3.162 -3.371 9.700 1.00 98.38 266 VAL A CA 1
ATOM 2112 C C . VAL A 1 266 ? -2.007 -3.539 8.727 1.00 98.38 266 VAL A C 1
ATOM 2114 O O . VAL A 1 266 ? -1.118 -2.689 8.685 1.00 98.38 266 VAL A O 1
ATOM 2117 N N . VAL A 1 267 ? -2.032 -4.600 7.923 1.00 98.75 267 VAL A N 1
ATOM 2118 C CA . VAL A 1 267 ? -1.100 -4.761 6.799 1.00 98.75 267 VAL A CA 1
ATOM 2119 C C . VAL A 1 267 ? -1.764 -4.314 5.498 1.00 98.75 267 VAL A C 1
ATOM 2121 O O . VAL A 1 267 ? -2.927 -4.619 5.252 1.00 98.75 267 VAL A O 1
ATOM 2124 N N . ILE A 1 268 ? -1.042 -3.574 4.661 1.00 98.75 268 ILE A N 1
ATOM 2125 C CA . ILE A 1 268 ? -1.492 -3.166 3.329 1.00 98.75 268 ILE A CA 1
ATOM 2126 C C . ILE A 1 268 ? -0.484 -3.682 2.308 1.00 98.75 268 ILE A C 1
ATOM 2128 O O . ILE A 1 268 ? 0.684 -3.298 2.369 1.00 98.75 268 ILE A O 1
ATOM 2132 N N . ASN A 1 269 ? -0.920 -4.514 1.361 1.00 98.50 269 ASN A N 1
ATOM 2133 C CA . ASN A 1 269 ? -0.058 -5.027 0.300 1.00 98.50 269 ASN A CA 1
ATOM 2134 C C . ASN A 1 269 ? -0.499 -4.529 -1.076 1.00 98.50 269 ASN A C 1
ATOM 2136 O O . ASN A 1 269 ? -1.571 -4.881 -1.563 1.00 98.50 269 ASN A O 1
ATOM 2140 N N . ILE A 1 270 ? 0.374 -3.728 -1.686 1.00 93.75 270 ILE A N 1
ATOM 2141 C CA . ILE A 1 270 ? 0.265 -3.219 -3.063 1.00 93.75 270 ILE A CA 1
ATOM 2142 C C . ILE A 1 270 ? 1.507 -3.593 -3.893 1.00 93.75 270 ILE A C 1
ATOM 2144 O O . ILE A 1 270 ? 1.756 -3.028 -4.957 1.00 93.75 270 ILE A O 1
ATOM 2148 N N . GLY A 1 271 ? 2.327 -4.513 -3.370 1.00 93.38 271 GLY A N 1
ATOM 2149 C CA . GLY A 1 271 ? 3.543 -5.026 -3.990 1.00 93.38 271 GLY A CA 1
ATOM 2150 C C . GLY A 1 271 ? 3.271 -6.294 -4.794 1.00 93.38 271 GLY A C 1
ATOM 2151 O O . GLY A 1 271 ? 2.848 -6.235 -5.948 1.00 93.38 271 GLY A O 1
ATOM 2152 N N . ARG A 1 272 ? 3.585 -7.452 -4.213 1.00 93.69 272 ARG A N 1
ATOM 2153 C CA . ARG A 1 272 ? 3.317 -8.793 -4.753 1.00 93.69 272 ARG A CA 1
ATOM 2154 C C . ARG A 1 272 ? 2.789 -9.692 -3.642 1.00 93.69 272 ARG A C 1
ATOM 2156 O O . ARG A 1 272 ? 3.162 -9.511 -2.484 1.00 93.69 272 ARG A O 1
ATOM 2163 N N . GLY A 1 273 ? 1.967 -10.680 -3.989 1.00 94.69 273 GLY A N 1
ATOM 2164 C CA . GLY A 1 273 ? 1.427 -11.627 -3.013 1.00 94.69 273 GLY A CA 1
ATOM 2165 C C . GLY A 1 273 ? 2.507 -12.337 -2.206 1.00 94.69 273 GLY A C 1
ATOM 2166 O O . GLY A 1 273 ? 2.447 -12.347 -0.982 1.00 94.69 273 GLY A O 1
ATOM 2167 N N . GLN A 1 274 ? 3.578 -12.784 -2.877 1.00 97.56 274 GLN A N 1
ATOM 2168 C CA . GLN A 1 274 ? 4.709 -13.473 -2.243 1.00 97.56 274 GLN A CA 1
ATOM 2169 C C . GLN A 1 274 ? 5.465 -12.630 -1.202 1.00 97.56 274 GLN A C 1
ATOM 2171 O O . GLN A 1 274 ? 6.369 -13.154 -0.561 1.00 97.56 274 GLN A O 1
ATOM 2176 N N . HIS A 1 275 ? 5.178 -11.336 -1.022 1.00 98.50 275 HIS A N 1
ATOM 2177 C CA . HIS A 1 275 ? 5.754 -10.567 0.089 1.00 98.50 275 HIS A CA 1
ATOM 2178 C C . HIS A 1 275 ? 5.204 -10.995 1.452 1.00 98.50 275 HIS A C 1
ATOM 2180 O O . HIS A 1 275 ? 5.878 -10.789 2.462 1.00 98.50 275 HIS A O 1
ATOM 2186 N N . ILE A 1 276 ? 4.003 -11.572 1.489 1.00 98.56 276 ILE A N 1
ATOM 2187 C CA . ILE A 1 276 ? 3.352 -12.035 2.713 1.00 98.56 276 ILE A CA 1
ATOM 2188 C C . ILE A 1 276 ? 3.281 -13.559 2.695 1.00 98.56 276 ILE A C 1
ATOM 2190 O O . ILE A 1 276 ? 2.981 -14.153 1.665 1.00 98.56 276 ILE A O 1
ATOM 2194 N N . ASP A 1 277 ? 3.565 -14.184 3.835 1.00 98.56 277 ASP A N 1
ATOM 2195 C CA . ASP A 1 277 ? 3.199 -15.580 4.081 1.00 98.56 277 ASP A CA 1
ATOM 2196 C C . ASP A 1 277 ? 1.663 -15.663 4.194 1.00 98.56 277 ASP A C 1
ATOM 2198 O O . ASP A 1 277 ? 1.078 -15.349 5.236 1.00 98.56 277 ASP A O 1
ATOM 2202 N N . GLU A 1 278 ? 0.994 -15.953 3.074 1.00 98.38 278 GLU A N 1
ATOM 2203 C CA . GLU A 1 278 ? -0.465 -15.859 2.940 1.00 98.38 278 GLU A CA 1
ATOM 2204 C C . GLU A 1 278 ? -1.226 -16.832 3.863 1.00 98.38 278 GLU A C 1
ATOM 2206 O O . GLU A 1 278 ? -2.172 -16.386 4.522 1.00 98.38 278 GLU A O 1
ATOM 2211 N N . PRO A 1 279 ? -0.814 -18.109 4.026 1.00 98.25 279 PRO A N 1
ATOM 2212 C CA . PRO A 1 279 ? -1.410 -18.995 5.027 1.00 98.25 279 PRO A CA 1
ATOM 2213 C C . PRO A 1 279 ? -1.350 -18.431 6.455 1.00 98.25 279 PRO A C 1
ATOM 2215 O O . PRO A 1 279 ? -2.341 -18.486 7.191 1.00 98.25 279 PRO A O 1
ATOM 2218 N N . GLU A 1 280 ? -0.215 -17.847 6.848 1.00 98.56 280 GLU A N 1
ATOM 2219 C CA . GLU A 1 280 ? -0.059 -17.232 8.171 1.00 98.56 280 GLU A CA 1
ATOM 2220 C C . GLU A 1 280 ? -0.879 -15.948 8.324 1.00 98.56 280 GLU A C 1
ATOM 2222 O O .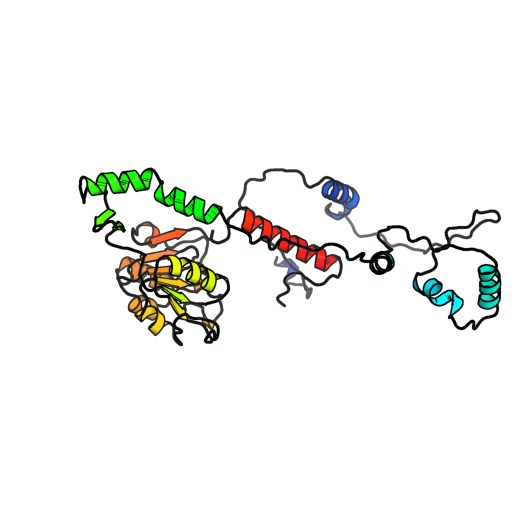 GLU A 1 280 ? -1.442 -15.705 9.397 1.00 98.56 280 GLU A O 1
ATOM 2227 N N . LEU A 1 281 ? -1.008 -15.148 7.260 1.00 98.69 281 LEU A N 1
ATOM 2228 C CA . LEU A 1 281 ? -1.891 -13.982 7.230 1.00 98.69 281 LEU A CA 1
ATOM 2229 C C . LEU A 1 281 ? -3.350 -14.383 7.464 1.00 98.69 281 LEU A C 1
ATOM 2231 O O . LEU A 1 281 ? -4.016 -13.792 8.318 1.00 98.69 281 LEU A O 1
ATOM 2235 N N . VAL A 1 282 ? -3.838 -15.390 6.733 1.00 98.38 282 VAL A N 1
ATOM 2236 C CA . VAL A 1 282 ? -5.212 -15.896 6.854 1.00 98.38 282 VAL A CA 1
ATOM 2237 C C . VAL A 1 282 ? -5.471 -16.385 8.279 1.00 98.38 282 VAL A C 1
ATOM 2239 O O . VAL A 1 282 ? -6.421 -15.928 8.917 1.00 98.38 282 VAL A O 1
ATOM 2242 N N . SER A 1 283 ? -4.599 -17.248 8.817 1.00 98.50 283 SER A N 1
ATOM 2243 C CA . SER A 1 283 ? -4.705 -17.734 10.203 1.00 98.50 283 SER A CA 1
ATOM 2244 C C . SER A 1 283 ? -4.715 -16.575 11.205 1.00 98.50 283 SER A C 1
ATOM 2246 O O . SER A 1 283 ? -5.571 -16.534 12.087 1.00 98.50 283 SER A O 1
ATOM 2248 N N . ALA A 1 284 ? -3.835 -15.583 11.050 1.00 98.69 284 ALA A N 1
ATOM 2249 C CA . ALA A 1 284 ? -3.750 -14.457 11.977 1.00 98.69 284 ALA A CA 1
ATOM 2250 C C . ALA A 1 284 ? -4.994 -13.563 11.976 1.00 98.69 284 ALA A C 1
ATOM 2252 O O . ALA A 1 284 ? -5.368 -13.035 13.025 1.00 98.69 284 ALA A O 1
ATOM 2253 N N . LEU A 1 285 ? -5.623 -13.375 10.817 1.00 98.44 285 LEU A N 1
ATOM 2254 C CA . LEU A 1 285 ? -6.849 -12.593 10.692 1.00 98.44 285 LEU A CA 1
ATOM 2255 C C . LEU A 1 285 ? -8.048 -13.336 11.288 1.00 98.44 285 LEU A C 1
ATOM 2257 O O . LEU A 1 285 ? -8.819 -12.729 12.030 1.00 98.44 285 LEU A O 1
ATOM 2261 N N . VAL A 1 286 ? -8.168 -14.641 11.020 1.00 97.81 286 VAL A N 1
ATOM 2262 C CA . VAL A 1 286 ? -9.235 -15.497 11.569 1.00 97.81 286 VAL A CA 1
ATOM 2263 C C . VAL A 1 286 ? -9.123 -15.614 13.092 1.00 97.81 286 VAL A C 1
ATOM 2265 O O . VAL A 1 286 ? -10.120 -15.514 13.800 1.00 97.81 286 VAL A O 1
ATOM 2268 N N . GLU A 1 287 ? -7.907 -15.776 13.615 1.00 98.00 287 GLU A N 1
ATOM 2269 C CA . GLU A 1 287 ? -7.634 -15.890 15.055 1.00 98.00 287 GLU A CA 1
ATOM 2270 C C . GLU A 1 287 ? -7.645 -14.535 15.786 1.00 98.00 287 GLU A C 1
ATOM 2272 O O . GLU A 1 287 ? -7.507 -14.487 17.009 1.00 98.00 287 GLU A O 1
ATOM 2277 N N . GLY A 1 288 ? -7.763 -13.417 15.061 1.00 96.94 288 GLY A N 1
ATOM 2278 C CA . GLY A 1 288 ? -7.721 -12.070 15.633 1.00 96.94 288 GLY A CA 1
ATOM 2279 C C . GLY A 1 288 ? -6.342 -11.640 16.148 1.00 96.94 288 GLY A C 1
ATOM 2280 O O . GLY A 1 288 ? -6.245 -10.649 16.872 1.00 96.94 288 GLY A O 1
ATOM 2281 N N . ARG A 1 289 ? -5.264 -12.345 15.772 1.00 98.31 289 ARG A N 1
ATOM 2282 C CA . ARG A 1 289 ? -3.874 -11.925 16.035 1.00 98.31 289 ARG A CA 1
ATOM 2283 C C . ARG A 1 289 ? -3.495 -10.677 15.240 1.00 98.31 289 ARG A C 1
ATOM 2285 O O . ARG A 1 289 ? -2.642 -9.923 15.697 1.00 98.31 289 ARG A O 1
ATOM 2292 N N . LEU A 1 290 ? -4.142 -10.444 14.096 1.00 98.56 290 LEU A N 1
ATOM 2293 C CA . LEU A 1 290 ? -3.975 -9.254 13.264 1.00 98.56 290 LEU A CA 1
ATOM 2294 C C . LEU A 1 290 ? -5.279 -8.452 13.166 1.00 98.56 290 LEU A C 1
ATOM 2296 O O . LEU A 1 290 ? -6.359 -9.001 12.955 1.00 98.56 290 LEU A O 1
ATOM 2300 N N . GLY A 1 291 ? -5.177 -7.128 13.291 1.00 95.56 291 GLY A N 1
ATOM 2301 C CA . GLY A 1 291 ? -6.336 -6.234 13.348 1.00 95.56 291 GLY A CA 1
ATOM 2302 C C . GLY A 1 291 ? -7.053 -5.982 12.019 1.00 95.56 291 GLY A C 1
ATOM 2303 O O . GLY A 1 291 ? -8.185 -5.478 12.042 1.00 95.56 291 GLY A O 1
ATOM 2304 N N . GLY A 1 292 ? -6.416 -6.286 10.887 1.00 96.88 292 GLY A N 1
ATOM 2305 C CA . GLY A 1 292 ? -7.005 -6.230 9.549 1.00 96.88 292 GLY A CA 1
ATOM 2306 C C . GLY A 1 292 ? -5.974 -6.232 8.418 1.00 96.88 292 GLY A C 1
ATOM 2307 O O . GLY A 1 292 ? -4.769 -6.131 8.662 1.00 96.88 292 GLY A O 1
ATOM 2308 N N . ALA A 1 293 ? -6.454 -6.318 7.177 1.00 98.38 293 ALA A N 1
ATOM 2309 C CA . ALA A 1 293 ? -5.607 -6.290 5.984 1.00 98.38 293 ALA A CA 1
ATOM 2310 C C . ALA A 1 293 ? -6.264 -5.557 4.802 1.00 98.38 293 ALA A C 1
ATOM 2312 O O . ALA A 1 293 ? -7.475 -5.623 4.614 1.00 98.38 293 ALA A O 1
ATOM 2313 N N . GLY A 1 294 ? -5.466 -4.871 3.986 1.00 97.56 294 GLY A N 1
ATOM 2314 C CA . GLY A 1 294 ? -5.873 -4.359 2.675 1.00 97.56 294 GLY A CA 1
ATOM 2315 C C . GLY A 1 294 ? -4.984 -4.957 1.591 1.00 97.56 294 GLY A C 1
ATOM 2316 O O . GLY A 1 294 ? -3.784 -4.690 1.581 1.00 97.56 294 GLY A O 1
ATOM 2317 N N . LEU A 1 295 ? -5.544 -5.777 0.707 1.00 96.50 295 LEU A N 1
ATOM 2318 C CA . LEU A 1 295 ? -4.785 -6.597 -0.237 1.00 96.50 295 LEU A CA 1
ATOM 2319 C C . LEU A 1 295 ? -5.212 -6.287 -1.673 1.00 96.50 295 LEU A C 1
ATOM 2321 O O . LEU A 1 295 ? -6.367 -6.499 -2.031 1.00 96.50 295 LEU A O 1
ATOM 2325 N N . ASP A 1 296 ? -4.272 -5.798 -2.482 1.00 91.12 296 ASP A N 1
ATOM 2326 C CA . ASP A 1 296 ? -4.426 -5.701 -3.943 1.00 91.12 296 ASP A CA 1
ATOM 2327 C C . ASP A 1 296 ? -3.804 -6.910 -4.662 1.00 91.12 296 ASP A C 1
ATOM 2329 O O . ASP A 1 296 ? -4.012 -7.093 -5.852 1.00 91.12 296 ASP A O 1
ATOM 2333 N N . VAL A 1 297 ? -3.015 -7.727 -3.961 1.00 89.69 297 VAL A N 1
ATOM 2334 C CA . VAL A 1 297 ? -2.208 -8.811 -4.542 1.00 89.69 297 VAL A CA 1
ATOM 2335 C C . VAL A 1 297 ? -2.244 -10.063 -3.667 1.00 89.69 297 VAL A C 1
ATOM 2337 O O . VAL A 1 297 ? -2.324 -9.952 -2.440 1.00 89.69 297 VAL A O 1
ATOM 2340 N N . PHE A 1 298 ? -2.132 -11.234 -4.298 1.00 90.56 298 PHE A N 1
ATOM 2341 C CA . PHE A 1 298 ? -2.269 -12.565 -3.678 1.00 90.56 298 PHE A CA 1
ATOM 2342 C C . PHE A 1 298 ? -1.173 -13.517 -4.164 1.00 90.56 298 PHE A C 1
ATOM 2344 O O . PHE A 1 298 ? -0.564 -13.293 -5.213 1.00 90.56 298 PHE A O 1
ATOM 2351 N N . GLU A 1 299 ? -0.835 -14.548 -3.387 1.00 93.00 299 GLU A N 1
ATOM 2352 C CA . GLU A 1 299 ? 0.306 -15.414 -3.728 1.00 93.00 299 GLU A CA 1
ATOM 2353 C C . GLU A 1 299 ? 0.062 -16.217 -5.019 1.00 93.00 299 GLU A C 1
ATOM 2355 O O . GLU A 1 299 ? 0.987 -16.399 -5.817 1.00 93.00 299 GLU A O 1
ATOM 2360 N N . HIS A 1 300 ? -1.191 -16.614 -5.259 1.00 91.81 300 HIS A N 1
ATOM 2361 C CA . HIS A 1 300 ? -1.617 -17.442 -6.391 1.00 91.81 300 HIS A CA 1
ATOM 2362 C C . HIS A 1 300 ? -2.695 -16.755 -7.246 1.00 91.81 300 HIS A C 1
ATOM 2364 O O . HIS A 1 300 ? -3.704 -17.357 -7.597 1.00 91.81 300 HIS A O 1
ATOM 2370 N N . GLU A 1 301 ? -2.496 -15.483 -7.601 1.00 73.62 301 GLU A N 1
ATOM 2371 C CA . GLU A 1 301 ? -3.459 -14.733 -8.421 1.00 73.62 301 GLU A CA 1
ATOM 2372 C C . GLU A 1 301 ? -3.868 -15.477 -9.715 1.00 73.62 301 GLU A C 1
ATOM 2374 O O . GLU A 1 301 ? -3.007 -16.019 -10.416 1.00 73.62 301 GLU A O 1
ATOM 2379 N N . PRO A 1 302 ? -5.164 -15.461 -10.090 1.00 90.12 302 PRO A N 1
ATOM 2380 C CA . PRO A 1 302 ? -6.261 -14.680 -9.504 1.00 90.12 302 PRO A CA 1
ATOM 2381 C C . PRO A 1 302 ? -6.958 -15.355 -8.307 1.00 90.12 302 PRO A C 1
ATOM 2383 O O . PRO A 1 302 ? -8.005 -14.879 -7.871 1.00 90.12 302 PRO A O 1
ATOM 2386 N N . GLU A 1 303 ? -6.432 -16.472 -7.807 1.00 91.25 303 GLU A N 1
ATOM 2387 C CA . GLU A 1 303 ? -7.016 -17.197 -6.681 1.00 91.25 303 GLU A CA 1
ATOM 2388 C C . GLU A 1 303 ? -6.822 -16.407 -5.380 1.00 91.25 303 GLU A C 1
ATOM 2390 O O . GLU A 1 303 ? -5.760 -15.836 -5.124 1.00 91.25 303 GLU A O 1
ATOM 2395 N N . VAL A 1 304 ? -7.876 -16.372 -4.563 1.00 91.25 304 VAL A N 1
ATOM 2396 C CA . VAL A 1 304 ? -7.895 -15.711 -3.256 1.00 91.25 304 VAL A CA 1
ATOM 2397 C C . VAL A 1 304 ? -8.395 -16.720 -2.224 1.00 91.25 304 VAL A C 1
ATOM 2399 O O . VAL A 1 304 ? -9.409 -17.374 -2.490 1.00 91.25 304 VAL A O 1
ATOM 2402 N N . PRO A 1 305 ? -7.746 -16.855 -1.053 1.00 93.00 305 PRO A N 1
ATOM 2403 C CA . PRO A 1 305 ? -8.221 -17.749 -0.003 1.00 93.00 305 PRO A CA 1
ATOM 2404 C C . PRO A 1 305 ? -9.664 -17.437 0.411 1.00 93.00 305 PRO A C 1
ATOM 2406 O O . PRO A 1 305 ? -9.968 -16.330 0.859 1.00 93.00 305 PRO A O 1
ATOM 2409 N N . GLU A 1 306 ? -10.549 -18.429 0.300 1.00 95.38 306 GLU A N 1
ATOM 2410 C CA . GLU A 1 306 ? -11.990 -18.288 0.555 1.00 95.38 306 GLU A CA 1
ATOM 2411 C C . GLU A 1 306 ? -12.288 -17.783 1.975 1.00 95.38 306 GLU A C 1
ATOM 2413 O O . GLU A 1 306 ? -13.230 -17.018 2.192 1.00 95.38 306 GLU A O 1
ATOM 2418 N N . GLN A 1 307 ? -11.435 -18.136 2.943 1.00 94.81 307 GLN A N 1
ATOM 2419 C CA . GLN A 1 307 ? -11.548 -17.694 4.333 1.00 94.81 307 GLN A CA 1
ATOM 2420 C C . GLN A 1 307 ? -11.520 -16.167 4.474 1.00 94.81 307 GLN A C 1
ATOM 2422 O O . GLN A 1 307 ? -12.066 -15.649 5.445 1.00 94.81 307 GLN A O 1
ATOM 2427 N N . LEU A 1 308 ? -10.912 -15.438 3.532 1.00 91.31 308 LEU A N 1
ATOM 2428 C CA . LEU A 1 308 ? -10.859 -13.978 3.566 1.00 91.31 308 LEU A CA 1
ATOM 2429 C C . LEU A 1 308 ? -12.199 -13.331 3.186 1.00 91.31 308 LEU A C 1
ATOM 2431 O O . LEU A 1 308 ? -12.466 -12.214 3.619 1.00 91.31 308 LEU A O 1
ATOM 2435 N N . PHE A 1 309 ? -13.066 -14.005 2.423 1.00 91.12 309 PHE A N 1
ATOM 2436 C CA . PHE A 1 309 ? -14.322 -13.410 1.942 1.00 91.12 309 PHE A CA 1
ATOM 2437 C C . PHE A 1 309 ? -15.338 -13.143 3.055 1.00 91.12 309 PHE A C 1
ATOM 2439 O O . PHE A 1 309 ? -16.153 -12.232 2.935 1.00 91.12 309 PHE A O 1
ATOM 2446 N N . GLY A 1 310 ? -15.288 -13.920 4.139 1.00 88.38 310 GLY A N 1
ATOM 2447 C CA . GLY A 1 310 ? -16.182 -13.764 5.288 1.00 88.38 310 GLY A CA 1
ATOM 2448 C C . GLY A 1 310 ? -15.706 -12.755 6.337 1.00 88.38 310 GLY A C 1
ATOM 2449 O O . GLY A 1 310 ? -16.363 -12.605 7.365 1.00 88.38 310 GLY A O 1
ATOM 2450 N N . LEU A 1 311 ? -14.555 -12.109 6.135 1.00 89.69 311 LEU A N 1
ATOM 2451 C CA . LEU A 1 311 ? -13.926 -11.267 7.148 1.00 89.69 311 LEU A CA 1
ATOM 2452 C C . LEU A 1 311 ? -14.281 -9.782 6.976 1.00 89.69 311 LEU A C 1
ATOM 2454 O O . LEU A 1 311 ? -13.939 -9.142 5.989 1.00 89.69 311 LEU A O 1
ATOM 2458 N N . ASP A 1 312 ? -14.870 -9.183 8.011 1.00 90.06 312 ASP A N 1
ATOM 2459 C CA . ASP A 1 312 ? -15.224 -7.752 8.039 1.00 90.06 312 ASP A CA 1
ATOM 2460 C C . ASP A 1 312 ? -14.027 -6.801 8.233 1.00 90.06 312 ASP A C 1
ATOM 2462 O O . ASP A 1 312 ? -14.181 -5.572 8.252 1.00 90.06 312 ASP A O 1
ATOM 2466 N N . ASN A 1 313 ? -12.846 -7.354 8.510 1.00 90.81 313 ASN A N 1
ATOM 2467 C CA . ASN A 1 313 ? -11.603 -6.628 8.768 1.00 90.81 313 ASN A CA 1
ATOM 2468 C C . ASN A 1 313 ? -10.605 -6.728 7.606 1.00 90.81 313 ASN A C 1
ATOM 2470 O O . ASN A 1 313 ? -9.444 -6.346 7.785 1.00 90.81 313 ASN A O 1
ATOM 2474 N N . VAL A 1 314 ? -11.038 -7.201 6.433 1.00 94.62 314 VAL A N 1
ATOM 2475 C CA . VAL A 1 314 ? -10.210 -7.243 5.225 1.00 94.62 314 VAL A CA 1
ATOM 2476 C C . VAL A 1 314 ? -10.853 -6.493 4.064 1.00 94.62 314 VAL A C 1
ATOM 2478 O O . VAL A 1 314 ? -12.073 -6.419 3.946 1.00 94.62 314 VAL A O 1
ATOM 2481 N N . VAL A 1 315 ? -10.018 -5.931 3.196 1.00 91.00 315 VAL A N 1
ATOM 2482 C CA . VAL A 1 315 ? -10.424 -5.388 1.896 1.00 91.00 315 VAL A CA 1
ATOM 2483 C C . VAL A 1 315 ? -9.592 -6.078 0.828 1.00 91.00 315 VAL A C 1
ATOM 2485 O O . VAL A 1 315 ? -8.367 -6.116 0.938 1.00 91.00 315 VAL A O 1
ATOM 2488 N N . LEU A 1 316 ? -10.261 -6.620 -0.187 1.00 87.75 316 LEU A N 1
ATOM 2489 C CA . LEU A 1 316 ? -9.663 -7.425 -1.248 1.00 87.75 316 LEU A CA 1
ATOM 2490 C C . LEU A 1 316 ? -9.917 -6.741 -2.589 1.00 87.75 316 LEU A C 1
ATOM 2492 O O . LEU A 1 316 ? -11.047 -6.344 -2.878 1.00 87.75 316 LEU A O 1
ATOM 2496 N N . VAL A 1 317 ? -8.873 -6.591 -3.396 1.00 80.38 317 VAL A N 1
ATOM 2497 C CA . VAL A 1 317 ? -8.931 -5.893 -4.681 1.00 80.38 317 VAL A CA 1
ATOM 2498 C C . VAL A 1 317 ? -8.172 -6.714 -5.735 1.00 80.38 317 VAL A C 1
ATOM 2500 O O . VAL A 1 317 ? -7.124 -7.268 -5.414 1.00 80.38 317 VAL A O 1
ATOM 2503 N N . PRO A 1 318 ? -8.680 -6.852 -6.978 1.00 86.19 318 PRO A N 1
ATOM 2504 C CA . PRO A 1 318 ? -8.103 -7.763 -7.969 1.00 86.19 318 PRO A CA 1
ATOM 2505 C C . PRO A 1 318 ? -6.941 -7.127 -8.757 1.00 86.19 318 PRO A C 1
ATOM 2507 O O . PRO A 1 318 ? -7.051 -6.914 -9.965 1.00 86.19 318 PRO A O 1
ATOM 2510 N N . HIS A 1 319 ? -5.838 -6.799 -8.080 1.00 80.69 319 HIS A N 1
ATOM 2511 C CA . HIS A 1 319 ? -4.594 -6.278 -8.667 1.00 80.69 319 HIS A CA 1
ATOM 2512 C C . HIS A 1 319 ? -4.804 -5.083 -9.605 1.00 80.69 319 HIS A C 1
ATOM 2514 O O . HIS A 1 319 ? -4.407 -5.063 -10.778 1.00 80.69 319 HIS A O 1
ATOM 2520 N N . VAL A 1 320 ? -5.444 -4.044 -9.072 1.00 76.94 320 VAL A N 1
ATOM 2521 C CA . VAL A 1 320 ? -5.858 -2.860 -9.833 1.00 76.94 320 VAL A CA 1
ATOM 2522 C C . VAL A 1 320 ? -5.013 -1.621 -9.551 1.00 76.94 320 VAL A C 1
ATOM 2524 O O . VAL A 1 320 ? -5.328 -0.557 -10.082 1.00 76.94 320 VAL A O 1
ATOM 2527 N N . GLY A 1 321 ? -3.915 -1.723 -8.796 1.00 67.44 321 GLY A N 1
ATOM 2528 C CA . GLY A 1 321 ? -3.103 -0.568 -8.390 1.00 67.44 321 GLY A CA 1
ATOM 2529 C C . GLY A 1 321 ? -2.616 0.348 -9.528 1.00 67.44 321 GLY A C 1
ATOM 2530 O O . GLY A 1 321 ? -2.364 1.529 -9.300 1.00 67.44 321 GLY A O 1
ATOM 2531 N N . SER A 1 322 ? -2.517 -0.159 -10.764 1.00 66.75 322 SER A N 1
ATOM 2532 C CA . SER A 1 322 ? -2.181 0.621 -11.975 1.00 66.75 322 SER A CA 1
ATOM 2533 C C . SER A 1 322 ? -3.312 0.702 -13.010 1.00 66.75 322 SER A C 1
ATOM 2535 O O . SER A 1 322 ? -3.119 1.211 -14.112 1.00 66.75 322 SER A O 1
ATOM 2537 N N . SER A 1 323 ? -4.497 0.182 -12.698 1.00 69.25 323 SER A N 1
ATOM 2538 C CA . SER A 1 323 ? -5.603 -0.007 -13.643 1.00 69.25 323 SER A CA 1
ATOM 2539 C C . SER A 1 323 ? -6.475 1.241 -13.811 1.00 69.25 323 SER A C 1
ATOM 2541 O O . SER A 1 323 ? -7.698 1.149 -13.801 1.00 69.25 323 SER A O 1
ATOM 2543 N N . THR A 1 324 ? -5.854 2.408 -14.005 1.00 62.69 324 THR A N 1
ATOM 2544 C CA . THR A 1 324 ? -6.553 3.610 -14.496 1.00 62.69 324 THR A CA 1
ATOM 2545 C C . THR A 1 324 ? -6.321 3.782 -15.993 1.00 62.69 324 THR A C 1
ATOM 2547 O O . THR A 1 324 ? -5.310 3.318 -16.529 1.00 62.69 324 THR A O 1
ATOM 2550 N N . LEU A 1 325 ? -7.244 4.457 -16.682 1.00 60.06 325 LEU A N 1
ATOM 2551 C CA . LEU A 1 325 ? -7.151 4.678 -18.126 1.00 60.06 325 LEU A CA 1
ATOM 2552 C C . LEU A 1 325 ? -5.855 5.412 -18.497 1.00 60.06 325 LEU A C 1
ATOM 2554 O O . LEU A 1 325 ? -5.145 5.011 -19.415 1.00 60.06 325 LEU A O 1
ATOM 2558 N N . GLU A 1 326 ? -5.523 6.461 -17.752 1.00 66.38 326 GLU A N 1
ATOM 2559 C CA . GLU A 1 326 ? -4.356 7.308 -17.980 1.00 66.38 326 GLU A CA 1
ATOM 2560 C C . GLU A 1 326 ? -3.060 6.530 -17.755 1.00 66.38 326 GLU A C 1
ATOM 2562 O O . GLU A 1 326 ? -2.162 6.573 -18.596 1.00 66.38 326 GLU A O 1
ATOM 2567 N N . ALA A 1 327 ? -2.972 5.781 -16.650 1.00 60.62 327 ALA A N 1
ATOM 2568 C CA . ALA A 1 327 ? -1.794 4.987 -16.331 1.00 60.62 327 ALA A CA 1
ATOM 2569 C C . ALA A 1 327 ? -1.582 3.878 -17.369 1.00 60.62 327 ALA A C 1
ATOM 2571 O O . ALA A 1 327 ? -0.479 3.730 -17.896 1.00 60.62 327 ALA A O 1
ATOM 2572 N N . ARG A 1 328 ? -2.644 3.143 -17.727 1.00 66.12 328 ARG A N 1
ATOM 2573 C CA . ARG A 1 328 ? -2.577 2.073 -18.732 1.00 66.12 328 ARG A CA 1
ATOM 2574 C C . ARG A 1 328 ? -2.230 2.602 -20.117 1.00 66.12 328 ARG A C 1
ATOM 2576 O O . ARG A 1 328 ? -1.438 1.964 -20.807 1.00 66.12 328 ARG A O 1
ATOM 2583 N N . LYS A 1 329 ? -2.740 3.778 -20.494 1.00 67.12 329 LYS A N 1
ATOM 2584 C CA . LYS A 1 329 ? -2.366 4.444 -21.744 1.00 67.12 329 LYS A CA 1
ATOM 2585 C C . LYS A 1 329 ? -0.876 4.788 -21.766 1.00 67.12 329 LYS A C 1
ATOM 2587 O O . LYS A 1 329 ? -0.177 4.359 -22.672 1.00 67.12 329 LYS A O 1
ATOM 2592 N N . VAL A 1 330 ? -0.375 5.477 -20.737 1.00 70.38 330 VAL A N 1
ATOM 2593 C CA . VAL A 1 330 ? 1.047 5.860 -20.637 1.00 70.38 330 VAL A CA 1
ATOM 2594 C C . VAL A 1 330 ? 1.960 4.628 -20.654 1.00 70.38 330 VAL A C 1
ATOM 2596 O O . VAL A 1 330 ? 3.016 4.647 -21.281 1.00 70.38 330 VAL A O 1
ATOM 2599 N N . MET A 1 331 ? 1.554 3.534 -20.001 1.00 68.44 331 MET A N 1
ATOM 2600 C CA . MET A 1 331 ? 2.282 2.262 -20.047 1.00 68.44 331 MET A CA 1
ATOM 2601 C C . MET A 1 331 ? 2.289 1.649 -21.454 1.00 68.44 331 MET A C 1
ATOM 2603 O O . MET A 1 331 ? 3.337 1.187 -21.902 1.00 68.44 331 MET A O 1
ATOM 2607 N N . GLY A 1 332 ? 1.147 1.649 -22.148 1.00 64.56 332 GLY A N 1
ATOM 2608 C CA . GLY A 1 332 ? 1.035 1.170 -23.527 1.00 64.56 332 GLY A CA 1
ATOM 2609 C C . GLY A 1 332 ? 1.903 1.979 -24.491 1.00 64.56 332 GLY A C 1
ATOM 2610 O O . GLY A 1 332 ? 2.703 1.401 -25.226 1.00 64.56 332 GLY A O 1
ATOM 2611 N N . ASP A 1 333 ? 1.824 3.308 -24.408 1.00 70.44 333 ASP A N 1
ATOM 2612 C CA . ASP A 1 333 ? 2.636 4.237 -25.199 1.00 70.44 333 ASP A CA 1
ATOM 2613 C C . ASP A 1 333 ? 4.139 3.998 -24.964 1.00 70.44 333 ASP A C 1
ATOM 2615 O O . ASP A 1 333 ? 4.928 3.980 -25.908 1.00 70.44 333 ASP A O 1
ATOM 2619 N N . LEU A 1 334 ? 4.550 3.735 -23.717 1.00 70.75 334 LEU A N 1
ATOM 2620 C CA . LEU A 1 334 ? 5.944 3.435 -23.384 1.00 70.75 334 LEU A CA 1
ATOM 2621 C C . LEU A 1 334 ? 6.419 2.096 -23.973 1.00 70.75 334 LEU A C 1
ATOM 2623 O O . LEU A 1 334 ? 7.570 1.992 -24.404 1.00 70.75 334 LEU A O 1
ATOM 2627 N N . VAL A 1 335 ? 5.562 1.069 -24.005 1.00 68.38 335 VAL A N 1
ATOM 2628 C CA . VAL A 1 335 ? 5.876 -0.223 -24.643 1.00 68.38 335 VAL A CA 1
ATOM 2629 C C . VAL A 1 335 ? 6.077 -0.031 -26.143 1.00 68.38 335 VAL A C 1
ATOM 2631 O O . VAL A 1 335 ? 7.103 -0.457 -26.675 1.00 68.38 335 VAL A O 1
ATOM 2634 N N . ILE A 1 336 ? 5.140 0.653 -26.805 1.00 72.38 336 ILE A N 1
ATOM 2635 C CA . ILE A 1 336 ? 5.222 0.959 -28.237 1.00 72.38 336 ILE A CA 1
ATOM 2636 C C . ILE A 1 336 ? 6.495 1.760 -28.526 1.00 72.38 336 ILE A C 1
ATOM 2638 O O . ILE A 1 336 ? 7.287 1.353 -29.372 1.00 72.38 336 ILE A O 1
ATOM 2642 N N . GLY A 1 337 ? 6.765 2.816 -27.755 1.00 71.88 337 GLY A N 1
ATOM 2643 C CA . GLY A 1 337 ? 7.956 3.646 -27.931 1.00 71.88 337 GLY A CA 1
ATOM 2644 C C . GLY A 1 337 ? 9.275 2.883 -27.757 1.00 71.88 337 GLY A C 1
ATOM 2645 O O . GLY A 1 337 ? 10.235 3.142 -28.482 1.00 71.88 337 GLY A O 1
ATOM 2646 N N . ASN A 1 338 ? 9.345 1.902 -26.847 1.00 70.62 338 ASN A N 1
ATOM 2647 C CA . ASN A 1 338 ? 10.525 1.035 -26.731 1.00 70.62 338 ASN A CA 1
ATOM 2648 C C . ASN A 1 338 ? 10.679 0.095 -27.943 1.00 70.62 338 ASN A C 1
ATOM 2650 O O . ASN A 1 338 ? 11.804 -0.116 -28.397 1.00 70.62 338 ASN A O 1
ATOM 2654 N N . LEU A 1 339 ? 9.582 -0.449 -28.483 1.00 68.38 339 LEU A N 1
ATOM 2655 C CA . LEU A 1 339 ? 9.613 -1.289 -29.689 1.00 68.38 339 LEU A CA 1
ATOM 2656 C C . LEU A 1 339 ? 10.040 -0.485 -30.921 1.00 68.38 339 LEU A C 1
ATOM 2658 O O . LEU A 1 339 ? 10.919 -0.917 -31.664 1.00 68.38 339 LEU A O 1
ATOM 2662 N N . GLU A 1 340 ? 9.474 0.706 -31.110 1.00 75.88 340 GLU A N 1
ATOM 2663 C CA . GLU A 1 340 ? 9.871 1.622 -32.181 1.00 75.88 340 GLU A CA 1
ATOM 2664 C C . GLU A 1 340 ? 11.351 1.993 -32.076 1.00 75.88 340 GLU A C 1
ATOM 2666 O O . GLU A 1 340 ? 12.082 1.908 -33.064 1.00 75.88 340 GLU A O 1
ATOM 2671 N N . ALA A 1 341 ? 11.821 2.358 -30.876 1.00 74.50 341 ALA A N 1
ATOM 2672 C CA . ALA A 1 341 ? 13.228 2.663 -30.646 1.00 74.50 341 ALA A CA 1
ATOM 2673 C C . ALA A 1 341 ? 14.129 1.477 -31.020 1.00 74.50 341 ALA A C 1
ATOM 2675 O O . ALA A 1 341 ? 15.123 1.668 -31.721 1.00 74.50 341 ALA A O 1
ATOM 2676 N N . HIS A 1 342 ? 13.746 0.256 -30.631 1.00 74.06 342 HIS A N 1
ATOM 2677 C CA . HIS A 1 342 ? 14.478 -0.961 -30.970 1.00 74.06 342 HIS A CA 1
ATOM 2678 C C . HIS A 1 342 ? 14.591 -1.173 -32.488 1.00 74.06 342 HIS A C 1
ATOM 2680 O O . HIS A 1 342 ? 15.701 -1.292 -33.006 1.00 74.06 342 HIS A O 1
ATOM 2686 N N . PHE A 1 343 ? 13.469 -1.173 -33.217 1.00 79.94 343 PHE A N 1
ATOM 2687 C CA . PHE A 1 343 ? 13.463 -1.446 -34.662 1.00 79.94 343 PHE A CA 1
ATOM 2688 C C . PHE A 1 343 ? 14.097 -0.329 -35.500 1.00 79.94 343 PHE A C 1
ATOM 2690 O O . PHE A 1 343 ? 14.588 -0.585 -36.599 1.00 79.94 343 PHE A O 1
ATOM 2697 N N . LEU A 1 344 ? 14.143 0.897 -34.975 1.00 84.88 344 LEU A N 1
ATOM 2698 C CA . LEU A 1 344 ? 14.836 2.026 -35.596 1.00 84.88 344 LEU A CA 1
ATOM 2699 C C . LEU A 1 344 ? 16.317 2.132 -35.200 1.00 84.88 344 LEU A C 1
ATOM 2701 O O . LEU A 1 344 ? 16.964 3.113 -35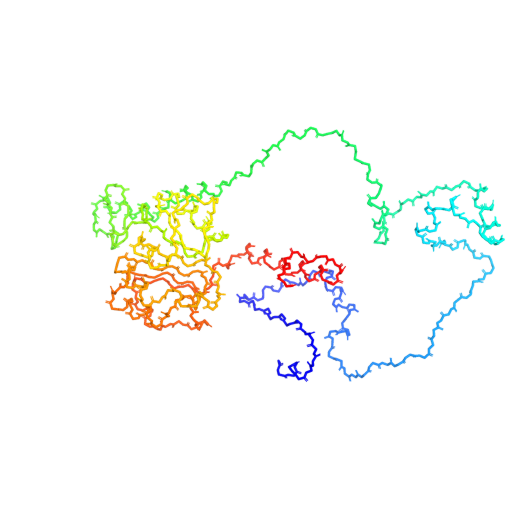.566 1.00 84.88 344 LEU A O 1
ATOM 2705 N N . ASN A 1 345 ? 16.863 1.160 -34.459 1.00 89.06 345 ASN A N 1
ATOM 2706 C CA . ASN A 1 345 ? 18.231 1.188 -33.926 1.00 89.06 345 ASN A CA 1
ATOM 2707 C C . ASN A 1 345 ? 18.544 2.460 -33.113 1.00 89.06 345 ASN A C 1
ATOM 2709 O O . ASN A 1 345 ? 19.652 2.999 -33.164 1.00 89.06 345 ASN A O 1
ATOM 2713 N N . LYS A 1 346 ? 17.558 2.957 -32.361 1.00 89.88 346 LYS A N 1
ATOM 2714 C CA . LYS A 1 346 ? 17.702 4.066 -31.412 1.00 89.88 346 LYS A CA 1
ATOM 2715 C C . LYS A 1 346 ? 17.874 3.522 -29.985 1.00 89.88 346 LYS A C 1
ATOM 2717 O O . LYS A 1 346 ? 17.459 2.397 -29.703 1.00 89.88 346 LYS A O 1
ATOM 2722 N N . PRO A 1 347 ? 18.453 4.306 -29.059 1.00 89.62 347 PRO A N 1
ATOM 2723 C CA . PRO A 1 347 ? 18.469 3.945 -27.644 1.00 89.62 347 PRO A CA 1
ATOM 2724 C C . PRO A 1 347 ? 17.053 3.700 -27.104 1.00 89.62 347 PRO A C 1
ATOM 2726 O O . PRO A 1 347 ? 16.139 4.471 -27.397 1.00 89.62 347 PRO A O 1
ATOM 2729 N N . LEU A 1 348 ? 16.884 2.641 -26.306 1.00 79.38 348 LEU A N 1
ATOM 2730 C CA . LEU A 1 348 ? 15.613 2.329 -25.647 1.00 79.38 348 LEU A CA 1
ATOM 2731 C C . LEU A 1 348 ? 15.241 3.417 -24.632 1.00 79.38 348 LEU A C 1
ATOM 2733 O O . LEU A 1 348 ? 16.114 4.014 -24.002 1.00 79.38 348 LEU A O 1
ATOM 2737 N N . LEU A 1 349 ? 13.939 3.637 -24.438 1.00 81.69 349 LEU A N 1
ATOM 2738 C CA . LEU A 1 349 ? 13.428 4.653 -23.515 1.00 81.69 349 LEU A CA 1
ATOM 2739 C C . LEU A 1 349 ? 13.610 4.232 -22.052 1.00 81.69 349 LEU A C 1
ATOM 2741 O O . LEU A 1 349 ? 13.948 5.052 -21.202 1.00 81.69 349 LEU A O 1
ATOM 2745 N N . THR A 1 350 ? 13.389 2.950 -21.753 1.00 80.75 350 THR A N 1
ATOM 2746 C CA . THR A 1 350 ? 13.477 2.399 -20.391 1.00 80.75 350 THR A CA 1
ATOM 2747 C C . THR A 1 350 ? 14.172 1.032 -20.376 1.00 80.75 350 THR A C 1
ATOM 2749 O O . THR A 1 350 ? 13.519 0.020 -20.106 1.00 80.75 350 THR A O 1
ATOM 2752 N N . PRO A 1 351 ? 15.482 0.964 -20.687 1.00 78.69 351 PRO A N 1
ATOM 2753 C CA . PRO A 1 351 ? 16.246 -0.280 -20.634 1.00 78.69 351 PRO A CA 1
ATOM 2754 C C . PRO A 1 351 ? 16.455 -0.748 -19.187 1.00 78.69 351 PRO A C 1
ATOM 2756 O O . PRO A 1 351 ? 16.596 0.066 -18.273 1.00 78.69 351 PRO A O 1
ATOM 2759 N N . VAL A 1 352 ? 16.494 -2.068 -18.986 1.00 71.81 352 VAL A N 1
ATOM 2760 C CA . VAL A 1 352 ? 16.720 -2.697 -17.668 1.00 71.81 352 VAL A CA 1
ATOM 2761 C C . VAL A 1 352 ? 17.898 -3.680 -17.689 1.00 71.81 352 VAL A C 1
ATOM 2763 O O . VAL A 1 352 ? 18.558 -3.834 -16.664 1.00 71.81 352 VAL A O 1
ATOM 2766 N N . VAL A 1 353 ? 18.174 -4.316 -18.837 1.00 66.19 353 VAL A N 1
ATOM 2767 C CA . VAL A 1 353 ? 19.244 -5.310 -19.045 1.00 66.19 353 VAL A CA 1
ATOM 2768 C C . VAL A 1 353 ? 20.043 -4.963 -20.288 1.00 66.19 353 VAL A C 1
ATOM 2770 O O . VAL A 1 353 ? 19.397 -4.546 -21.279 1.00 66.19 353 VAL A O 1
#

Radius of gyration: 33.41 Å; chains: 1; bounding box: 73×64×94 Å